Protein AF-A0A2R6NIK9-F1 (afdb_monomer_lite)

Structure (mmCIF, N/CA/C/O backbone):
data_AF-A0A2R6NIK9-F1
#
_entry.id   AF-A0A2R6NIK9-F1
#
loop_
_atom_site.group_PDB
_atom_site.id
_atom_site.type_symbol
_atom_site.label_atom_id
_atom_site.label_alt_id
_atom_site.label_comp_id
_atom_site.label_asym_id
_atom_site.label_entity_id
_atom_site.label_seq_id
_atom_site.pdbx_PDB_ins_code
_atom_site.Cartn_x
_atom_site.Cartn_y
_atom_site.Cartn_z
_atom_site.occupancy
_atom_site.B_iso_or_equiv
_atom_site.auth_seq_id
_atom_site.auth_comp_id
_atom_site.auth_asym_id
_atom_site.auth_atom_id
_atom_site.pdbx_PDB_model_num
ATOM 1 N N . MET A 1 1 ? -60.457 47.805 6.385 1.00 43.44 1 MET A N 1
ATOM 2 C CA . MET A 1 1 ? -59.269 48.037 5.539 1.00 43.44 1 MET A CA 1
ATOM 3 C C . MET A 1 1 ? -58.104 47.327 6.209 1.00 43.44 1 MET A C 1
ATOM 5 O O . MET A 1 1 ? -57.490 47.864 7.120 1.00 43.44 1 MET A O 1
ATOM 9 N N . HIS A 1 2 ? -57.939 46.057 5.862 1.00 42.34 2 HIS A N 1
ATOM 10 C CA . HIS A 1 2 ? -56.870 45.143 6.256 1.00 42.34 2 HIS A CA 1
ATOM 11 C C . HIS A 1 2 ? -56.567 44.358 4.983 1.00 42.34 2 HIS A C 1
ATOM 13 O O . HIS A 1 2 ? -57.523 43.857 4.405 1.00 42.34 2 HIS A O 1
ATOM 19 N N . GLU A 1 3 ? -55.302 44.347 4.566 1.00 44.44 3 GLU A N 1
ATOM 20 C CA . GLU A 1 3 ? -54.612 43.379 3.690 1.00 44.44 3 GLU A CA 1
ATOM 21 C C . GLU A 1 3 ? -53.611 44.107 2.801 1.00 44.44 3 GLU A C 1
ATOM 23 O O . GLU A 1 3 ? -53.977 44.613 1.745 1.00 44.44 3 GLU A O 1
ATOM 28 N N . SER A 1 4 ? -52.347 44.146 3.234 1.00 50.31 4 SER A N 1
ATOM 29 C CA . SER A 1 4 ? -51.197 44.251 2.327 1.00 50.31 4 SER A CA 1
ATOM 30 C C . SER A 1 4 ? -49.856 44.125 3.066 1.00 50.31 4 SER A C 1
ATOM 32 O O . SER A 1 4 ? -49.034 45.015 2.914 1.00 50.31 4 SER A O 1
ATOM 34 N N . ASP A 1 5 ? -49.610 43.079 3.868 1.00 48.81 5 ASP A N 1
ATOM 35 C CA . ASP A 1 5 ? -48.275 42.888 4.489 1.00 48.81 5 ASP A CA 1
ATOM 36 C C . ASP A 1 5 ? -47.910 41.410 4.768 1.00 48.81 5 ASP A C 1
ATOM 38 O O . ASP A 1 5 ? -47.297 41.093 5.781 1.00 48.81 5 ASP A O 1
ATOM 42 N N . ALA A 1 6 ? -48.274 40.469 3.884 1.00 49.41 6 ALA A N 1
ATOM 43 C CA . ALA A 1 6 ? -48.004 39.038 4.124 1.00 49.41 6 ALA A CA 1
ATOM 44 C C . ALA A 1 6 ? -47.300 38.259 2.991 1.00 49.41 6 ALA A C 1
ATOM 46 O O . ALA A 1 6 ? -47.124 37.054 3.126 1.00 49.41 6 ALA A O 1
ATOM 47 N N . GLU A 1 7 ? -46.851 38.882 1.894 1.00 49.91 7 GLU A N 1
ATOM 48 C CA . GLU A 1 7 ? -46.407 38.113 0.705 1.00 49.91 7 GLU A CA 1
ATOM 49 C C . GLU A 1 7 ? -44.992 38.400 0.172 1.00 49.91 7 GLU A C 1
ATOM 51 O O . GLU A 1 7 ? -44.681 38.054 -0.966 1.00 49.91 7 GLU A O 1
ATOM 56 N N . LYS A 1 8 ? -44.080 38.982 0.963 1.00 50.66 8 LYS A N 1
ATOM 57 C CA . LYS A 1 8 ? -42.707 39.265 0.479 1.00 50.66 8 LYS A CA 1
ATOM 58 C C . LYS A 1 8 ? -41.552 38.523 1.148 1.00 50.66 8 LYS A C 1
ATOM 60 O O . LYS A 1 8 ? -40.408 38.781 0.788 1.00 50.66 8 LYS A O 1
ATOM 65 N N . GLU A 1 9 ? -41.814 37.546 2.008 1.00 49.12 9 GLU A N 1
ATOM 66 C CA . GLU A 1 9 ? -40.760 36.865 2.775 1.00 49.12 9 GLU A CA 1
ATOM 67 C C . GLU A 1 9 ? -40.712 35.349 2.525 1.00 49.12 9 GLU A C 1
ATOM 69 O O . GLU A 1 9 ? -40.757 34.559 3.459 1.00 49.12 9 GLU A O 1
ATOM 74 N N . ASN A 1 10 ? -40.674 34.897 1.261 1.00 45.81 10 ASN A N 1
ATOM 75 C CA . ASN A 1 10 ? -40.432 33.464 1.009 1.00 45.81 10 ASN A CA 1
ATOM 76 C C . ASN A 1 10 ? -39.819 33.096 -0.358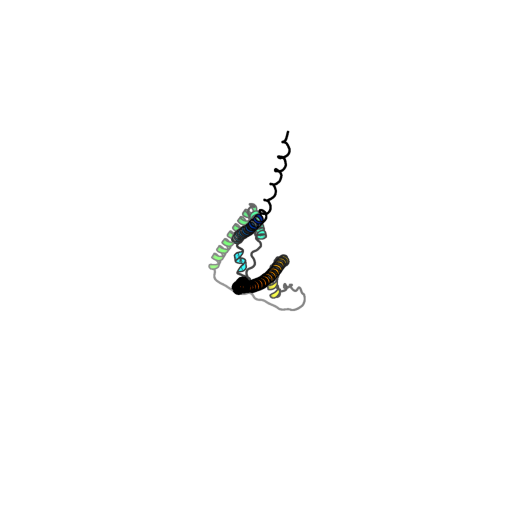 1.00 45.81 10 ASN A C 1
ATOM 78 O O . ASN A 1 10 ? -40.180 32.088 -0.966 1.00 45.81 10 ASN A O 1
ATOM 82 N N . ARG A 1 11 ? -38.907 33.913 -0.902 1.00 46.41 11 ARG A N 1
ATOM 83 C CA . ARG A 1 11 ? -38.267 33.610 -2.199 1.00 46.41 11 ARG A CA 1
ATOM 84 C C . ARG A 1 11 ? -36.787 33.990 -2.248 1.00 46.41 11 ARG A C 1
ATOM 86 O O . ARG A 1 11 ? -36.384 34.734 -3.137 1.00 46.41 11 ARG A O 1
ATOM 93 N N . ALA A 1 12 ? -35.994 33.501 -1.295 1.00 48.28 12 ALA A N 1
ATOM 94 C CA . ALA A 1 12 ? -34.545 33.732 -1.297 1.00 48.28 12 ALA A CA 1
ATOM 95 C C . ALA A 1 12 ? -33.683 32.596 -0.705 1.00 48.28 12 ALA A C 1
ATOM 97 O O . ALA A 1 12 ? -32.524 32.836 -0.403 1.00 48.28 12 ALA A O 1
ATOM 98 N N . GLU A 1 13 ? -34.187 31.365 -0.571 1.00 49.66 13 GLU A N 1
ATOM 99 C CA . GLU A 1 13 ? -33.380 30.248 -0.045 1.00 49.66 13 GLU A CA 1
ATOM 100 C C . GLU A 1 13 ? -33.573 28.986 -0.892 1.00 49.66 13 GLU A C 1
ATOM 102 O O . GLU A 1 13 ? -34.369 28.111 -0.549 1.00 49.66 13 GLU A O 1
ATOM 107 N N . LYS A 1 14 ? -32.904 28.911 -2.054 1.00 49.94 14 LYS A N 1
ATOM 108 C CA . LYS A 1 14 ? -32.708 27.637 -2.773 1.00 49.94 14 LYS A CA 1
ATOM 109 C C . LYS A 1 14 ? -31.652 27.679 -3.886 1.00 49.94 14 LYS A C 1
ATOM 111 O O . LYS A 1 14 ? -31.887 27.161 -4.968 1.00 49.94 14 LYS A O 1
ATOM 116 N N . GLU A 1 15 ? -30.487 28.256 -3.629 1.00 49.34 15 GLU A N 1
ATOM 117 C CA . GLU A 1 15 ? -29.296 28.065 -4.469 1.00 49.34 15 GLU A CA 1
ATOM 118 C C . GLU A 1 15 ? -28.088 28.045 -3.532 1.00 49.34 15 GLU A C 1
ATOM 120 O O . GLU A 1 15 ? -27.741 29.098 -3.024 1.00 49.34 15 GLU A O 1
ATOM 125 N N . ASP A 1 16 ? -27.574 26.852 -3.199 1.00 47.88 16 ASP A N 1
ATOM 126 C CA . ASP A 1 16 ? -26.165 26.578 -2.821 1.00 47.88 16 ASP A CA 1
ATOM 127 C C . ASP A 1 16 ? -26.031 25.236 -2.082 1.00 47.88 16 ASP A C 1
ATOM 129 O O . ASP A 1 16 ? -25.609 25.182 -0.932 1.00 47.88 16 ASP A O 1
ATOM 133 N N . ASP A 1 17 ? -26.394 24.116 -2.720 1.00 47.56 17 ASP A N 1
ATOM 134 C CA . ASP A 1 17 ? -26.099 22.809 -2.108 1.00 47.56 17 ASP A CA 1
ATOM 135 C C . ASP A 1 17 ? -25.891 21.683 -3.132 1.00 47.56 17 ASP A C 1
ATOM 137 O O . ASP A 1 17 ? -26.533 20.633 -3.080 1.00 47.56 17 ASP A O 1
ATOM 141 N N . ASN A 1 18 ? -25.034 21.905 -4.141 1.00 49.22 18 ASN A N 1
ATOM 142 C CA . ASN A 1 18 ? -24.704 20.827 -5.084 1.00 49.22 18 ASN A CA 1
ATOM 143 C C . ASN A 1 18 ? -23.294 20.847 -5.707 1.00 49.22 18 ASN A C 1
ATOM 145 O O . ASN A 1 18 ? -23.118 20.283 -6.785 1.00 49.22 18 ASN A O 1
ATOM 149 N N . ASP A 1 19 ? -22.288 21.453 -5.064 1.00 46.19 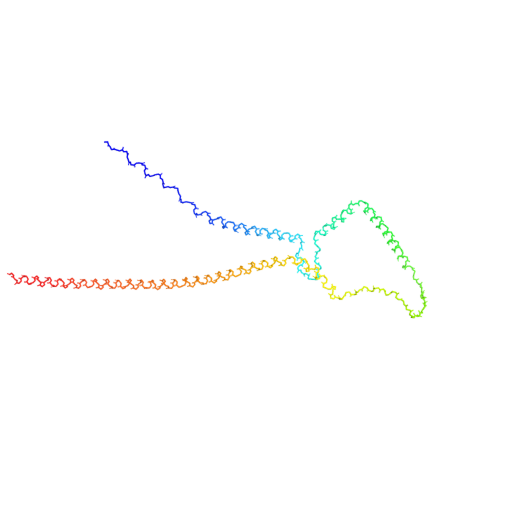19 ASP A N 1
ATOM 150 C CA . ASP A 1 19 ? -20.931 21.539 -5.652 1.00 46.19 19 ASP A CA 1
ATOM 151 C C . ASP A 1 19 ? -19.852 20.692 -4.944 1.00 46.19 19 ASP A C 1
ATOM 153 O O . ASP A 1 19 ? -18.749 20.524 -5.449 1.00 46.19 19 ASP A O 1
ATOM 157 N N . ALA A 1 20 ? -20.156 20.049 -3.811 1.00 47.81 20 ALA A N 1
ATOM 158 C CA . ALA A 1 20 ? -19.135 19.338 -3.025 1.00 47.81 20 ALA A CA 1
ATOM 159 C C . ALA A 1 20 ? -18.876 17.869 -3.440 1.00 47.81 20 ALA A C 1
ATOM 161 O O . ALA A 1 20 ? -18.007 17.214 -2.871 1.00 47.81 20 ALA A O 1
ATOM 162 N N . SER A 1 21 ? -19.618 17.313 -4.408 1.00 48.16 21 SER A N 1
ATOM 163 C CA . SER A 1 21 ? -19.564 15.868 -4.736 1.00 48.16 21 SER A CA 1
ATOM 164 C C . SER A 1 21 ? -18.848 15.519 -6.051 1.00 48.16 21 SER A C 1
ATOM 166 O O . SER A 1 21 ? -18.742 14.340 -6.398 1.00 48.16 21 SER A O 1
ATOM 168 N N . THR A 1 22 ? -18.351 16.508 -6.801 1.00 49.25 22 THR A N 1
ATOM 169 C CA . THR A 1 22 ? -17.837 16.295 -8.171 1.00 49.25 22 THR A CA 1
ATOM 170 C C . THR A 1 22 ? -16.306 16.159 -8.232 1.00 49.25 22 THR A C 1
ATOM 172 O O . THR A 1 22 ? -15.786 15.553 -9.168 1.00 49.25 22 THR A O 1
ATOM 175 N N . GLU A 1 23 ? -15.567 16.624 -7.220 1.00 49.53 23 GLU A N 1
ATOM 176 C CA . GLU A 1 23 ? -14.092 16.653 -7.258 1.00 49.53 23 GLU A CA 1
ATOM 177 C C . GLU A 1 23 ? -13.429 15.276 -7.056 1.00 49.53 23 GLU A C 1
ATOM 179 O O . GLU A 1 23 ? -12.376 15.000 -7.629 1.00 49.53 23 GLU A O 1
ATOM 184 N N . GLY A 1 24 ? -14.066 14.349 -6.330 1.00 46.19 24 GLY A N 1
ATOM 185 C CA . GLY A 1 24 ? -13.494 13.015 -6.074 1.00 46.19 24 GLY A CA 1
ATOM 186 C C . GLY A 1 24 ? -13.506 12.068 -7.284 1.00 46.19 24 GLY A C 1
ATOM 187 O O . GLY A 1 24 ? -12.725 11.122 -7.348 1.00 46.19 24 GLY A O 1
ATOM 188 N N . ARG A 1 25 ? -14.374 12.316 -8.274 1.00 49.28 25 ARG A N 1
ATOM 189 C CA . ARG A 1 25 ? -14.565 11.422 -9.431 1.00 49.28 25 ARG A CA 1
ATOM 190 C C . ARG A 1 25 ? -13.614 11.728 -10.592 1.00 49.28 25 ARG A C 1
ATOM 192 O O . ARG A 1 25 ? -13.410 10.870 -11.449 1.00 49.28 25 ARG A O 1
ATOM 199 N N . SER A 1 26 ? -13.019 12.920 -10.629 1.00 52.19 26 SER A N 1
ATOM 200 C CA . SER A 1 26 ? -12.036 13.307 -11.649 1.00 52.19 26 SER A CA 1
ATOM 201 C C . SER A 1 26 ? -10.669 12.652 -11.446 1.00 52.19 26 SER A C 1
ATOM 203 O O . SER A 1 26 ? -10.059 12.231 -12.430 1.00 52.19 26 SER A O 1
ATOM 205 N N . ASP A 1 27 ? -10.205 12.501 -10.203 1.00 54.00 27 ASP A N 1
ATOM 206 C CA . ASP A 1 27 ? -8.862 11.973 -9.918 1.00 54.00 27 ASP A CA 1
ATOM 207 C C . ASP A 1 27 ? -8.758 10.454 -10.115 1.00 54.00 27 ASP A C 1
ATOM 209 O O . ASP A 1 27 ? -7.768 9.959 -10.660 1.00 54.00 27 ASP A O 1
ATOM 213 N N . GLU A 1 28 ? -9.813 9.704 -9.785 1.00 53.84 28 GLU A N 1
ATOM 214 C CA . GLU A 1 28 ? -9.854 8.248 -9.984 1.00 53.84 28 GLU A CA 1
ATOM 215 C C . GLU A 1 28 ? -9.900 7.867 -11.480 1.00 53.84 28 GLU A C 1
ATOM 217 O O . GLU A 1 28 ? -9.310 6.871 -11.912 1.00 53.84 28 GLU A O 1
ATOM 222 N N . VAL A 1 29 ? -10.538 8.701 -12.312 1.00 56.62 29 VAL A N 1
ATOM 223 C CA . VAL A 1 29 ? -10.557 8.543 -13.777 1.00 56.62 29 VAL A CA 1
ATOM 224 C C . VAL A 1 29 ? -9.202 8.910 -14.391 1.00 56.62 29 VAL A C 1
ATOM 226 O O . VAL A 1 29 ? -8.767 8.255 -15.341 1.00 56.62 29 VAL A O 1
ATOM 229 N N . LYS A 1 30 ? -8.501 9.900 -13.824 1.00 58.72 30 LYS A N 1
ATOM 230 C CA . LYS A 1 30 ? -7.188 10.357 -14.298 1.00 58.72 30 LYS A CA 1
ATOM 231 C C . LYS A 1 30 ? -6.084 9.334 -14.020 1.00 58.72 30 LYS A C 1
ATOM 233 O O . LYS A 1 30 ? -5.357 8.976 -14.940 1.00 58.72 30 LYS A O 1
ATOM 238 N N . GLY A 1 31 ? -6.043 8.756 -12.815 1.00 58.00 31 GLY A N 1
ATOM 239 C CA . GLY A 1 31 ? -5.083 7.695 -12.476 1.00 58.00 31 GLY A CA 1
ATOM 240 C C . GLY A 1 31 ? -5.272 6.414 -13.300 1.00 58.00 31 GLY A C 1
ATOM 241 O O . GLY A 1 31 ? -4.307 5.739 -13.657 1.00 58.00 31 GLY A O 1
ATOM 242 N N . ARG A 1 32 ? -6.516 6.093 -13.680 1.00 59.19 32 ARG A N 1
ATOM 243 C CA . ARG A 1 32 ? -6.812 4.957 -14.568 1.00 59.19 32 ARG A CA 1
ATOM 244 C C . ARG A 1 32 ? -6.439 5.238 -16.030 1.00 59.19 32 ARG A C 1
ATOM 246 O O . ARG A 1 32 ? -6.103 4.296 -16.749 1.00 59.19 32 ARG A O 1
ATOM 253 N N . GLY A 1 33 ? -6.485 6.506 -16.445 1.00 66.12 33 GLY A N 1
ATOM 254 C CA . GLY A 1 33 ? -5.928 6.992 -17.709 1.00 66.12 33 GLY A CA 1
ATOM 255 C C . GLY A 1 33 ? -4.413 6.814 -17.754 1.00 66.12 33 GLY A C 1
ATOM 256 O O . GLY A 1 33 ? -3.926 6.097 -18.620 1.00 66.12 33 GLY A O 1
ATOM 257 N N . ASP A 1 34 ? -3.698 7.311 -16.740 1.00 72.44 34 ASP A N 1
ATOM 258 C CA . ASP A 1 34 ? -2.232 7.222 -16.665 1.00 72.44 34 ASP A CA 1
ATOM 259 C C . ASP A 1 34 ? -1.729 5.768 -16.690 1.00 72.44 34 ASP A C 1
ATOM 261 O O . ASP A 1 34 ? -0.783 5.443 -17.404 1.00 72.44 34 ASP A O 1
ATOM 265 N N . VAL A 1 35 ? -2.380 4.846 -15.968 1.00 73.31 35 VAL A N 1
ATOM 266 C CA . VAL A 1 35 ? -2.002 3.417 -15.984 1.00 73.31 35 VAL A CA 1
ATOM 267 C C . VAL A 1 35 ? -2.248 2.776 -17.354 1.00 73.31 35 VAL A C 1
ATOM 269 O O . VAL A 1 35 ? -1.461 1.938 -17.798 1.00 73.31 35 VAL A O 1
ATOM 272 N N . ARG A 1 36 ? -3.323 3.166 -18.048 1.00 77.12 36 ARG A N 1
ATOM 273 C CA . ARG A 1 36 ? -3.616 2.687 -19.404 1.00 77.12 36 ARG A CA 1
ATOM 274 C C . ARG A 1 36 ? -2.624 3.250 -20.421 1.00 77.12 36 ARG A C 1
ATOM 276 O O . ARG A 1 36 ? -2.183 2.504 -21.293 1.00 77.12 36 ARG A O 1
ATOM 283 N N . ASP A 1 37 ? -2.238 4.508 -20.268 1.00 86.69 37 ASP A N 1
ATOM 284 C CA . ASP A 1 37 ? -1.254 5.176 -21.116 1.00 86.69 37 ASP A CA 1
ATOM 285 C C . ASP A 1 37 ? 0.142 4.569 -20.910 1.00 86.69 37 ASP A C 1
ATOM 287 O O . ASP A 1 37 ? 0.860 4.319 -21.878 1.00 86.69 37 ASP A O 1
ATOM 291 N N . ILE A 1 38 ? 0.505 4.224 -19.668 1.00 85.81 38 ILE A N 1
ATOM 292 C CA . ILE A 1 38 ? 1.738 3.488 -19.350 1.00 85.81 38 ILE A CA 1
ATOM 293 C C . ILE A 1 38 ? 1.726 2.095 -19.987 1.00 85.81 38 ILE A C 1
ATOM 295 O O . ILE A 1 38 ? 2.715 1.702 -20.604 1.00 85.81 38 ILE A O 1
ATOM 299 N N . ALA A 1 39 ? 0.613 1.363 -19.896 1.00 85.62 39 ALA A N 1
ATOM 300 C CA . ALA A 1 39 ? 0.485 0.046 -20.518 1.00 85.62 39 ALA A CA 1
ATOM 301 C C . ALA A 1 39 ? 0.541 0.110 -22.057 1.00 85.62 39 ALA A C 1
ATOM 303 O O . ALA A 1 39 ? 1.089 -0.783 -22.706 1.00 85.62 39 ALA A O 1
ATOM 304 N N . GLU A 1 40 ? 0.002 1.170 -22.665 1.00 90.88 40 GLU A N 1
ATOM 305 C CA . GLU A 1 40 ? 0.108 1.394 -24.106 1.00 90.88 40 GLU A CA 1
ATOM 306 C C . GLU A 1 40 ? 1.536 1.768 -24.528 1.00 90.88 40 GLU A C 1
ATOM 308 O O . GLU A 1 40 ? 2.030 1.260 -25.538 1.00 90.88 40 GLU A O 1
ATOM 313 N N . MET A 1 41 ? 2.219 2.616 -23.755 1.00 85.44 41 MET A N 1
ATOM 314 C CA . MET A 1 41 ? 3.627 2.944 -23.981 1.00 85.44 41 MET A CA 1
ATOM 315 C C . MET A 1 41 ? 4.511 1.701 -23.881 1.00 85.44 41 MET A C 1
ATOM 317 O O . MET A 1 41 ? 5.333 1.493 -24.767 1.00 85.44 41 MET A O 1
ATOM 321 N N . ASP A 1 42 ? 4.302 0.844 -22.882 1.00 86.69 42 ASP A N 1
ATOM 322 C CA . ASP A 1 42 ? 5.037 -0.417 -22.721 1.00 86.69 42 ASP A CA 1
ATOM 323 C C . ASP A 1 42 ? 4.823 -1.357 -23.916 1.00 86.69 42 ASP A C 1
ATOM 325 O O . ASP A 1 42 ? 5.776 -1.874 -24.498 1.00 86.69 42 ASP A O 1
ATOM 329 N N . LYS A 1 43 ? 3.577 -1.474 -24.395 1.00 89.31 43 LYS A N 1
ATOM 330 C CA . LYS A 1 43 ? 3.268 -2.238 -25.610 1.00 89.31 43 LYS A CA 1
ATOM 331 C C . LYS A 1 43 ? 3.996 -1.685 -26.841 1.00 89.31 43 LYS A C 1
ATOM 333 O O . LYS A 1 43 ? 4.586 -2.455 -27.599 1.00 89.31 43 LYS A O 1
ATOM 338 N N . ARG A 1 44 ? 3.970 -0.364 -27.051 1.00 88.88 44 ARG A N 1
ATOM 339 C CA . ARG A 1 44 ? 4.669 0.291 -28.174 1.00 88.88 44 ARG A CA 1
ATOM 340 C C . ARG A 1 44 ? 6.188 0.128 -28.057 1.00 88.88 44 ARG A C 1
ATOM 342 O O . ARG A 1 44 ? 6.847 -0.089 -29.069 1.00 88.88 44 ARG A O 1
ATOM 349 N N . VAL A 1 45 ? 6.742 0.189 -26.846 1.00 86.50 45 VAL A N 1
ATOM 350 C CA . VAL A 1 45 ? 8.165 -0.074 -26.579 1.00 86.50 45 VAL A CA 1
ATOM 351 C C . VAL A 1 45 ? 8.511 -1.526 -26.903 1.00 86.50 45 VAL A C 1
ATOM 353 O O . VAL A 1 45 ? 9.473 -1.748 -27.628 1.00 86.50 45 VAL A O 1
ATOM 356 N N . GLY A 1 46 ? 7.692 -2.501 -26.503 1.00 84.81 46 GLY A N 1
ATOM 357 C CA . GLY A 1 46 ? 7.894 -3.910 -26.857 1.00 84.81 46 GLY A CA 1
ATOM 358 C C . GLY A 1 46 ? 7.826 -4.181 -28.368 1.00 84.81 46 GLY A C 1
ATOM 359 O O . GLY A 1 46 ? 8.592 -4.985 -28.903 1.00 84.81 46 GLY A O 1
ATOM 360 N N . GLU A 1 47 ? 6.956 -3.477 -29.100 1.00 88.25 47 GLU A N 1
ATOM 361 C CA . GLU A 1 47 ? 6.932 -3.522 -30.569 1.00 88.25 47 GLU A CA 1
ATOM 362 C C . GLU A 1 47 ? 8.215 -2.928 -31.180 1.00 88.25 47 GLU A C 1
ATOM 364 O O . GLU A 1 47 ? 8.781 -3.511 -32.109 1.00 88.25 47 GLU A O 1
ATOM 369 N N . LEU A 1 48 ? 8.721 -1.818 -30.632 1.00 82.69 48 LEU A N 1
ATOM 370 C CA . LEU A 1 48 ? 9.991 -1.217 -31.048 1.00 82.69 48 LEU A CA 1
ATOM 371 C C . LEU A 1 48 ? 11.189 -2.119 -30.726 1.00 82.69 48 LEU A C 1
ATOM 373 O O . LEU A 1 48 ? 12.070 -2.275 -31.567 1.00 82.69 48 LEU A O 1
ATOM 377 N N . GLU A 1 49 ? 11.210 -2.770 -29.566 1.00 80.06 49 GLU A N 1
ATOM 378 C CA . GLU A 1 49 ? 12.240 -3.741 -29.181 1.00 80.06 49 GLU A CA 1
ATOM 379 C C . GLU A 1 49 ? 12.263 -4.943 -30.125 1.00 80.06 49 GLU A C 1
ATOM 381 O O . GLU A 1 49 ? 13.331 -5.372 -30.567 1.00 80.06 49 GLU A O 1
ATOM 386 N N . LYS A 1 50 ? 11.083 -5.439 -30.513 1.00 83.44 50 LYS A N 1
ATOM 387 C CA . LYS A 1 50 ? 10.950 -6.516 -31.497 1.00 83.44 50 LYS A CA 1
ATOM 388 C C . LYS A 1 50 ? 11.499 -6.120 -32.870 1.00 83.44 50 LYS A C 1
ATOM 390 O O . LYS A 1 50 ? 12.119 -6.949 -33.531 1.00 83.44 50 LYS A O 1
ATOM 395 N N . ILE A 1 51 ? 11.277 -4.876 -33.304 1.00 80.44 51 ILE A N 1
ATOM 396 C CA . ILE A 1 51 ? 11.794 -4.352 -34.581 1.00 80.44 51 ILE A CA 1
ATOM 397 C C . ILE A 1 51 ? 13.310 -4.125 -34.513 1.00 80.44 51 ILE A C 1
ATOM 399 O O . ILE A 1 51 ? 14.022 -4.387 -35.480 1.00 80.44 51 ILE A O 1
ATOM 403 N N . ILE A 1 52 ? 13.810 -3.645 -33.375 1.00 75.38 52 ILE A N 1
ATOM 404 C CA . ILE A 1 52 ? 15.226 -3.329 -33.161 1.00 75.38 52 ILE A CA 1
ATOM 405 C C . ILE A 1 52 ? 16.055 -4.600 -32.901 1.00 75.38 52 ILE A C 1
ATOM 407 O O . ILE A 1 52 ? 17.261 -4.606 -33.143 1.00 75.38 52 ILE A O 1
ATOM 411 N N . GLY A 1 53 ? 15.428 -5.696 -32.462 1.00 67.38 53 GLY A N 1
ATOM 412 C CA . GLY A 1 53 ? 16.083 -6.993 -32.278 1.00 67.38 53 GLY A CA 1
ATOM 413 C C . GLY A 1 53 ? 17.089 -7.021 -31.122 1.00 67.38 53 GLY A C 1
ATOM 414 O O . GLY A 1 53 ? 17.959 -7.892 -31.077 1.00 67.38 53 GLY A O 1
ATOM 415 N N . SER A 1 54 ? 16.986 -6.083 -30.174 1.00 62.16 54 SER A N 1
ATOM 416 C CA . SER A 1 54 ? 17.902 -5.955 -29.032 1.00 62.16 54 SER A CA 1
ATOM 417 C C . SER A 1 54 ? 17.812 -7.116 -28.035 1.00 62.16 54 SER A C 1
ATOM 419 O O . SER A 1 54 ? 18.718 -7.288 -27.226 1.00 62.16 54 SER A O 1
ATOM 421 N N . SER A 1 55 ? 16.794 -7.978 -28.112 1.00 55.09 55 SER A N 1
ATOM 422 C CA . SER A 1 55 ? 16.673 -9.143 -27.222 1.00 55.09 55 SER A CA 1
ATOM 423 C C . SER A 1 55 ? 17.833 -10.144 -27.345 1.00 55.09 55 SER A C 1
ATOM 425 O O . SER A 1 55 ? 18.043 -10.937 -26.433 1.00 55.09 55 SER A O 1
ATOM 427 N N . ASN A 1 56 ? 18.625 -10.098 -28.424 1.00 53.94 56 ASN A N 1
ATOM 428 C CA . ASN A 1 56 ? 19.788 -10.975 -28.592 1.00 53.94 56 ASN A CA 1
ATOM 429 C C . ASN A 1 56 ? 21.088 -10.414 -27.973 1.00 53.94 56 ASN A C 1
ATOM 431 O O . ASN A 1 56 ? 22.087 -11.124 -27.924 1.00 53.94 56 ASN A O 1
ATOM 435 N N . THR A 1 57 ? 21.109 -9.164 -27.485 1.00 53.28 57 THR A N 1
ATOM 436 C CA . THR A 1 57 ? 22.307 -8.570 -26.848 1.00 53.28 57 THR A CA 1
ATOM 437 C C . THR A 1 57 ? 22.481 -8.977 -25.387 1.00 53.28 57 THR A C 1
ATOM 439 O O . THR A 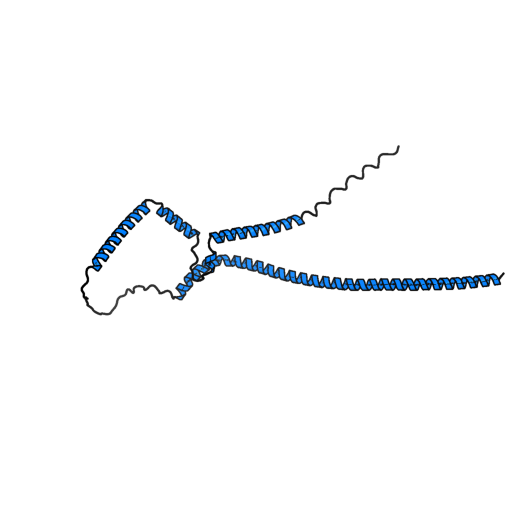1 57 ? 23.509 -8.673 -24.789 1.00 53.28 57 THR A O 1
ATOM 442 N N . ALA A 1 58 ? 21.469 -9.615 -24.794 1.00 52.09 58 ALA A N 1
ATOM 443 C CA . ALA A 1 58 ? 21.482 -10.043 -23.398 1.00 52.09 58 ALA A CA 1
ATOM 444 C C . ALA A 1 58 ? 22.033 -11.466 -23.197 1.00 52.09 58 ALA A C 1
ATOM 446 O O . ALA A 1 58 ? 22.235 -11.869 -22.056 1.00 52.09 58 ALA A O 1
ATOM 447 N N . LEU A 1 59 ? 22.253 -12.233 -24.273 1.00 53.50 59 LEU A N 1
ATOM 448 C CA . LEU A 1 59 ? 22.562 -13.665 -24.174 1.00 53.50 59 LEU A CA 1
ATOM 449 C C . LEU A 1 59 ? 24.047 -14.019 -24.321 1.00 53.50 59 LEU A C 1
ATOM 451 O O . LEU A 1 59 ? 24.403 -15.158 -24.038 1.00 53.50 59 LEU A O 1
ATOM 455 N N . ASP A 1 60 ? 24.916 -13.086 -24.721 1.00 50.25 60 ASP A N 1
ATOM 456 C CA . ASP A 1 60 ? 26.339 -13.387 -24.901 1.00 50.25 60 ASP A CA 1
ATOM 457 C C . ASP A 1 60 ? 27.234 -12.224 -24.445 1.00 50.25 60 ASP A C 1
ATOM 459 O O . ASP A 1 60 ? 27.383 -11.216 -25.137 1.00 50.25 60 ASP A O 1
ATOM 463 N N . GLU A 1 61 ? 27.834 -12.357 -23.257 1.00 55.97 61 GLU A N 1
ATOM 464 C CA . GLU A 1 61 ? 28.786 -11.385 -22.696 1.00 55.97 61 GLU A CA 1
ATOM 465 C C . GLU A 1 61 ? 30.114 -11.313 -23.475 1.00 55.97 61 GLU A C 1
ATOM 467 O O . GLU A 1 61 ? 30.898 -10.387 -23.258 1.00 55.97 61 GLU A O 1
ATOM 472 N N . MET A 1 62 ? 30.366 -12.258 -24.391 1.00 52.19 62 MET A N 1
ATOM 473 C CA . MET A 1 62 ? 31.568 -12.305 -25.231 1.00 52.19 62 MET A CA 1
ATOM 474 C C . MET A 1 62 ? 31.338 -11.774 -26.653 1.00 52.19 62 MET A C 1
ATOM 476 O O . MET A 1 62 ? 32.310 -11.534 -27.374 1.00 52.19 62 MET A O 1
ATOM 480 N N . SER A 1 63 ? 30.087 -11.542 -27.061 1.00 51.38 63 SER A N 1
ATOM 481 C CA . SER A 1 63 ? 29.795 -10.963 -28.371 1.00 51.38 63 SER A CA 1
ATOM 482 C C . SER A 1 63 ? 29.925 -9.437 -28.314 1.00 51.38 63 SER A C 1
ATOM 484 O O . SER A 1 63 ? 29.294 -8.795 -27.469 1.00 51.38 63 SER A O 1
ATOM 486 N N . PRO A 1 64 ? 30.700 -8.805 -29.217 1.00 55.06 64 PRO A N 1
ATOM 487 C CA . PRO A 1 64 ? 30.759 -7.352 -29.293 1.00 55.06 64 PRO A CA 1
ATOM 488 C C . PRO A 1 64 ? 29.347 -6.800 -29.514 1.00 55.06 64 PRO A C 1
ATOM 490 O O . PRO A 1 64 ? 28.611 -7.283 -30.380 1.00 55.06 64 PRO A O 1
ATOM 493 N N . LEU A 1 65 ? 28.968 -5.804 -28.705 1.00 55.88 65 LEU A N 1
ATOM 494 C CA . LEU A 1 65 ? 27.680 -5.120 -28.820 1.00 55.88 65 LEU A CA 1
ATOM 495 C C . LEU A 1 65 ? 27.464 -4.693 -30.280 1.00 55.88 65 LEU A C 1
ATOM 497 O O . LEU A 1 65 ? 28.399 -4.162 -30.895 1.00 55.88 65 LEU A O 1
ATOM 501 N N . PRO A 1 66 ? 26.263 -4.905 -30.848 1.00 60.81 66 PRO A N 1
ATOM 502 C CA . PRO A 1 66 ? 25.990 -4.481 -32.208 1.00 60.81 66 PRO A CA 1
ATOM 503 C C . PRO A 1 66 ? 26.250 -2.971 -32.319 1.00 60.81 66 PRO A C 1
ATOM 505 O O . PRO A 1 66 ? 25.868 -2.212 -31.421 1.00 60.81 66 PRO A O 1
ATOM 508 N N . PRO A 1 67 ? 26.937 -2.521 -33.384 1.00 62.56 67 PRO A N 1
ATOM 509 C CA . PRO A 1 67 ? 27.269 -1.117 -33.546 1.00 62.56 67 PRO A CA 1
ATOM 510 C C . PRO A 1 67 ? 25.986 -0.277 -33.549 1.00 62.56 67 PRO A C 1
ATOM 512 O O . PRO A 1 67 ? 24.956 -0.732 -34.057 1.00 62.56 67 PRO A O 1
ATOM 515 N N . PRO A 1 68 ? 26.032 0.951 -33.006 1.00 69.88 68 PRO A N 1
ATOM 516 C CA . PRO A 1 68 ? 24.863 1.817 -32.941 1.00 69.88 68 PRO A CA 1
ATOM 517 C C . PRO A 1 68 ? 24.228 1.968 -34.330 1.00 69.88 68 PRO A C 1
ATOM 519 O O . PRO A 1 68 ? 24.918 2.172 -35.337 1.00 69.88 68 PRO A O 1
ATOM 522 N N . LEU A 1 69 ? 22.897 1.861 -34.378 1.00 70.62 69 LEU A N 1
ATOM 523 C CA . LEU A 1 69 ? 22.143 1.808 -35.633 1.00 70.62 69 LEU A CA 1
ATOM 524 C C . LEU A 1 69 ? 22.359 3.056 -36.490 1.00 70.62 69 LEU A C 1
ATOM 526 O O . LEU A 1 69 ? 22.412 2.956 -37.709 1.00 70.62 69 LEU A O 1
ATOM 530 N N . LEU A 1 70 ? 22.545 4.221 -35.868 1.00 78.12 70 LEU A N 1
ATOM 531 C CA . LEU A 1 70 ? 22.709 5.491 -36.575 1.00 78.12 70 LEU A CA 1
ATOM 532 C C . LEU A 1 70 ? 24.045 5.542 -37.359 1.00 78.12 70 LEU A C 1
ATOM 534 O O . LEU A 1 70 ? 24.002 5.786 -38.568 1.00 78.12 70 LEU A O 1
ATOM 538 N N . PRO A 1 71 ? 25.224 5.226 -36.781 1.00 80.06 71 PRO A N 1
ATOM 539 C CA . PRO A 1 71 ? 26.450 5.046 -37.564 1.00 80.06 71 PRO A CA 1
ATOM 540 C C . PRO A 1 71 ? 26.370 3.970 -38.651 1.00 80.06 71 PRO A C 1
ATOM 542 O O . PRO A 1 71 ? 26.930 4.173 -39.728 1.00 80.06 71 PRO A O 1
ATOM 545 N N . LEU A 1 72 ? 25.654 2.861 -38.426 1.00 74.88 72 LEU A N 1
ATOM 546 C CA . LEU A 1 72 ? 25.448 1.837 -39.457 1.00 74.88 72 LEU A CA 1
ATOM 547 C C . LEU A 1 72 ? 24.578 2.359 -40.609 1.00 74.88 72 LEU A C 1
ATOM 549 O O . LEU A 1 72 ? 24.947 2.189 -41.768 1.00 74.88 72 LEU A O 1
ATOM 553 N N . LEU A 1 73 ? 23.474 3.043 -40.306 1.00 77.31 73 LEU A N 1
ATOM 554 C CA . LEU A 1 73 ? 22.592 3.649 -41.302 1.00 77.31 73 LEU A CA 1
ATOM 555 C C . LEU A 1 73 ? 23.323 4.740 -42.089 1.00 77.31 73 LEU A C 1
ATOM 557 O O . LEU A 1 73 ? 23.203 4.811 -43.304 1.00 77.31 73 LEU A O 1
ATOM 561 N N . THR A 1 74 ? 24.138 5.552 -41.413 1.00 85.88 74 THR A N 1
ATOM 562 C CA . THR A 1 74 ? 24.971 6.588 -42.044 1.00 85.88 74 THR A CA 1
ATOM 563 C C . THR A 1 74 ? 26.026 5.962 -42.952 1.00 85.88 74 THR A C 1
ATOM 565 O O . THR A 1 74 ? 26.237 6.415 -44.077 1.00 85.88 74 THR A O 1
ATOM 568 N N . ARG A 1 75 ? 26.667 4.874 -42.511 1.00 82.62 75 ARG A N 1
ATOM 569 C CA . ARG A 1 75 ? 27.622 4.117 -43.327 1.00 82.62 75 ARG A CA 1
ATOM 570 C C . ARG A 1 75 ? 26.949 3.443 -44.525 1.00 82.62 75 ARG A C 1
ATOM 572 O O . ARG A 1 75 ? 27.484 3.506 -45.624 1.00 82.62 75 ARG A O 1
ATOM 579 N N . LEU A 1 76 ? 25.779 2.836 -44.349 1.00 80.00 76 LEU A N 1
ATOM 580 C CA . LEU A 1 76 ? 25.022 2.246 -45.452 1.00 80.00 76 LEU A CA 1
ATOM 581 C C . LEU A 1 76 ? 24.535 3.319 -46.419 1.00 80.00 76 LEU A C 1
ATOM 583 O O . LEU A 1 76 ? 24.685 3.143 -47.615 1.00 80.00 76 LEU A O 1
ATOM 587 N N . ASN A 1 77 ? 24.040 4.454 -45.931 1.00 83.50 77 ASN A N 1
ATOM 588 C CA . ASN A 1 77 ? 23.606 5.570 -46.766 1.00 83.50 77 ASN A CA 1
ATOM 589 C C . ASN A 1 77 ? 24.769 6.172 -47.567 1.00 83.50 77 ASN A C 1
ATOM 591 O O . ASN A 1 77 ? 24.629 6.451 -48.754 1.00 83.50 77 ASN A O 1
ATOM 595 N N . THR A 1 78 ? 25.947 6.324 -46.956 1.00 86.81 78 THR A N 1
ATOM 596 C CA . THR A 1 78 ? 27.154 6.771 -47.674 1.00 86.81 78 THR A CA 1
ATOM 597 C C . THR A 1 78 ? 27.625 5.735 -48.695 1.00 86.81 78 THR A C 1
ATOM 599 O O . THR A 1 78 ? 27.955 6.106 -49.820 1.00 86.81 78 THR A O 1
ATOM 602 N N . GLN A 1 79 ? 27.584 4.438 -48.371 1.00 82.81 79 GLN A N 1
ATOM 603 C CA . GLN A 1 79 ? 27.858 3.362 -49.330 1.00 82.81 79 GLN A CA 1
ATOM 604 C C . GLN A 1 79 ? 26.834 3.330 -50.469 1.00 82.81 79 GLN A C 1
ATOM 606 O O . GLN A 1 79 ? 27.223 3.173 -51.621 1.00 82.81 79 GLN A O 1
ATOM 611 N N . PHE A 1 80 ? 25.551 3.538 -50.175 1.00 79.38 80 PHE A N 1
ATOM 612 C CA . PHE A 1 80 ? 24.477 3.612 -51.161 1.00 79.38 80 PHE A CA 1
ATOM 613 C C . PHE A 1 80 ? 24.664 4.832 -52.062 1.00 79.38 80 PHE A C 1
ATOM 615 O O . PHE A 1 80 ? 24.592 4.709 -53.276 1.00 79.38 80 PHE A O 1
ATOM 622 N N . THR A 1 81 ? 25.041 5.978 -51.492 1.00 82.38 81 THR A N 1
ATOM 623 C CA . THR A 1 81 ? 25.394 7.192 -52.242 1.00 82.38 81 THR A CA 1
ATOM 624 C C . THR A 1 81 ? 26.570 6.932 -53.189 1.00 82.38 81 THR A C 1
ATOM 626 O O . THR A 1 81 ? 26.501 7.288 -54.361 1.00 82.38 81 THR A O 1
ATOM 629 N N . LEU A 1 82 ? 27.618 6.238 -52.732 1.00 76.62 82 LEU A N 1
ATOM 630 C CA . LEU A 1 82 ? 28.757 5.853 -53.575 1.00 76.62 82 LEU A CA 1
ATOM 631 C C . LEU A 1 82 ? 28.381 4.827 -54.653 1.00 76.62 82 LEU A C 1
ATOM 633 O O . LEU A 1 82 ? 28.889 4.900 -55.768 1.00 76.62 82 LEU A O 1
ATOM 637 N N . LEU A 1 83 ? 27.483 3.891 -54.349 1.00 68.81 83 LEU A N 1
ATOM 638 C CA . LEU A 1 83 ? 27.029 2.871 -55.295 1.00 68.81 83 LEU A CA 1
ATOM 639 C C . LEU A 1 83 ? 26.031 3.429 -56.323 1.00 68.81 83 LEU A C 1
ATOM 641 O O . LEU A 1 83 ? 25.988 2.965 -57.457 1.00 68.81 83 LEU A O 1
ATOM 645 N N . THR A 1 84 ? 25.272 4.463 -55.958 1.00 75.38 84 THR A N 1
ATOM 646 C CA . THR A 1 84 ? 24.366 5.193 -56.860 1.00 75.38 84 THR A CA 1
ATOM 647 C C . THR A 1 84 ? 25.097 6.153 -57.798 1.00 75.38 84 THR A C 1
ATOM 649 O O . THR A 1 84 ? 24.480 6.703 -58.707 1.00 75.38 84 THR A O 1
ATOM 652 N N . GLN A 1 85 ? 26.412 6.343 -57.631 1.00 78.75 85 GLN A N 1
ATOM 653 C CA . GLN A 1 85 ? 27.230 7.082 -58.588 1.00 78.75 85 GLN A CA 1
ATOM 654 C C . GLN A 1 85 ? 27.640 6.156 -59.752 1.00 78.75 85 GLN A C 1
ATOM 656 O O . GLN A 1 85 ? 28.448 5.245 -59.546 1.00 78.75 85 GLN A O 1
ATOM 661 N N . PRO A 1 86 ? 27.175 6.406 -60.997 1.00 72.88 86 PRO A N 1
ATOM 662 C CA . PRO A 1 86 ? 27.403 5.507 -62.137 1.00 72.88 86 PRO A CA 1
ATOM 663 C C . PRO A 1 86 ? 28.889 5.212 -62.390 1.00 72.88 86 PRO A C 1
ATOM 665 O O . PRO A 1 86 ? 29.283 4.076 -62.639 1.00 72.88 86 PRO A O 1
ATOM 668 N N . ARG A 1 87 ? 29.746 6.223 -62.194 1.00 74.50 87 ARG A N 1
ATOM 669 C CA . ARG A 1 87 ? 31.202 6.109 -62.366 1.00 74.50 87 ARG A CA 1
ATOM 670 C C . ARG A 1 87 ? 31.854 5.075 -61.444 1.00 74.50 87 ARG A C 1
ATOM 672 O O . ARG A 1 87 ? 32.846 4.467 -61.841 1.00 74.50 87 ARG A O 1
ATOM 679 N N . HIS A 1 88 ? 31.342 4.876 -60.229 1.00 72.31 88 HIS A N 1
ATOM 680 C CA . HIS A 1 88 ? 31.910 3.905 -59.293 1.00 72.31 88 HIS A CA 1
ATOM 681 C C . HIS A 1 88 ? 31.501 2.477 -59.648 1.00 72.31 88 HIS A C 1
ATOM 683 O O . HIS A 1 88 ? 32.348 1.589 -59.584 1.00 72.31 88 HIS A O 1
ATOM 689 N N . ILE A 1 89 ? 30.270 2.262 -60.121 1.00 78.62 89 ILE A N 1
ATOM 690 C CA . ILE A 1 89 ? 29.842 0.974 -60.683 1.00 78.62 89 ILE A CA 1
ATOM 691 C C . ILE A 1 89 ? 30.665 0.612 -61.918 1.00 78.62 89 ILE A C 1
ATOM 693 O O . ILE A 1 89 ? 31.130 -0.522 -62.013 1.00 78.62 89 ILE A O 1
ATOM 697 N N . ASP A 1 90 ? 30.927 1.557 -62.821 1.00 78.31 90 ASP A N 1
ATOM 698 C CA . ASP A 1 90 ? 31.738 1.299 -64.017 1.00 78.31 90 ASP A CA 1
ATOM 699 C C . ASP A 1 90 ? 33.192 0.956 -63.666 1.00 78.31 90 ASP A C 1
ATOM 701 O O . ASP A 1 90 ? 33.783 0.031 -64.232 1.00 78.31 90 ASP A O 1
ATOM 705 N N . ASN A 1 91 ? 33.774 1.659 -62.690 1.00 78.56 91 ASN A N 1
ATOM 706 C CA . ASN A 1 91 ? 35.152 1.429 -62.258 1.00 78.56 91 ASN A CA 1
ATOM 707 C C . ASN A 1 91 ? 35.293 0.111 -61.471 1.00 78.56 91 ASN A C 1
ATOM 709 O O . ASN A 1 91 ? 36.227 -0.658 -61.709 1.00 78.56 91 ASN A O 1
ATOM 713 N N . ILE A 1 92 ? 34.328 -0.201 -60.597 1.00 78.06 92 ILE A N 1
ATOM 714 C CA . ILE A 1 92 ? 34.238 -1.497 -59.908 1.00 78.06 92 ILE A CA 1
ATOM 715 C C . ILE A 1 92 ? 34.036 -2.616 -60.929 1.00 78.06 92 ILE A C 1
ATOM 717 O O . ILE A 1 92 ? 34.740 -3.614 -60.858 1.00 78.06 92 ILE A O 1
ATOM 721 N N . SER A 1 93 ? 33.165 -2.440 -61.923 1.00 81.75 93 SER A N 1
ATOM 722 C CA . SER A 1 93 ? 32.928 -3.424 -62.986 1.00 81.75 93 SER A CA 1
ATOM 723 C C . SER A 1 93 ? 34.166 -3.648 -63.850 1.00 81.75 93 SER A C 1
ATOM 725 O O . SER A 1 93 ? 34.464 -4.782 -64.214 1.00 81.75 93 SER A O 1
ATOM 727 N N . ARG A 1 94 ? 34.937 -2.596 -64.154 1.00 82.62 94 ARG A N 1
ATOM 728 C CA . ARG A 1 94 ? 36.218 -2.722 -64.864 1.00 82.62 94 ARG A CA 1
ATOM 729 C C . ARG A 1 94 ? 37.244 -3.481 -64.027 1.00 82.62 94 ARG A C 1
ATOM 731 O O . ARG A 1 94 ? 37.915 -4.360 -64.556 1.00 82.62 94 ARG A O 1
ATOM 738 N N . ARG A 1 95 ? 37.339 -3.188 -62.728 1.00 82.31 95 ARG A N 1
ATOM 739 C CA . ARG A 1 95 ? 38.252 -3.876 -61.806 1.00 82.31 95 ARG A CA 1
ATOM 740 C C . ARG A 1 95 ? 37.831 -5.322 -61.537 1.00 82.31 95 ARG A C 1
ATOM 742 O O . ARG A 1 95 ? 38.700 -6.179 -61.475 1.00 82.31 95 ARG A O 1
ATOM 749 N N . LEU A 1 96 ? 36.531 -5.609 -61.460 1.00 88.38 96 LEU A N 1
ATOM 750 C CA . LEU A 1 96 ? 35.978 -6.965 -61.393 1.00 88.38 96 LEU A CA 1
ATOM 751 C C . LEU A 1 96 ? 36.249 -7.743 -62.677 1.00 88.38 96 LEU A C 1
ATOM 753 O O . LEU A 1 96 ? 36.644 -8.893 -62.592 1.00 88.38 96 LEU A O 1
ATOM 757 N N . LYS A 1 97 ? 36.103 -7.127 -63.858 1.00 90.12 97 LYS A N 1
ATOM 758 C CA . LYS A 1 97 ? 36.472 -7.753 -65.139 1.00 90.12 97 LYS A CA 1
ATOM 759 C C . LYS A 1 97 ? 37.969 -8.045 -65.219 1.00 90.12 97 LYS A C 1
ATOM 761 O O . LYS A 1 97 ? 38.340 -9.117 -65.681 1.00 90.12 97 LYS A O 1
ATOM 766 N N . LEU A 1 98 ? 38.814 -7.128 -64.743 1.00 90.81 98 LEU A N 1
ATOM 767 C CA . LEU A 1 98 ? 40.259 -7.351 -64.658 1.00 90.81 98 LEU A CA 1
ATOM 768 C C . LEU A 1 98 ? 40.598 -8.473 -63.670 1.00 90.81 98 LEU A C 1
ATOM 770 O O . LEU A 1 98 ? 41.324 -9.383 -64.037 1.00 90.81 98 LEU A O 1
ATOM 774 N N . LEU A 1 99 ? 40.005 -8.477 -62.473 1.00 87.69 99 LEU A N 1
ATOM 775 C CA . LEU A 1 99 ? 40.186 -9.547 -61.489 1.00 87.69 99 LEU A CA 1
ATOM 776 C C . LEU A 1 99 ? 39.650 -10.895 -61.977 1.00 87.69 99 LEU A C 1
ATOM 778 O O . LEU A 1 99 ? 40.292 -11.905 -61.738 1.00 87.69 99 LEU A O 1
ATOM 782 N N . LEU A 1 100 ? 38.518 -10.927 -62.682 1.00 88.31 100 LEU A N 1
ATOM 783 C CA . LEU A 1 100 ? 38.012 -12.131 -63.343 1.00 88.31 100 LEU A CA 1
ATOM 784 C C . LEU A 1 100 ? 38.997 -12.610 -64.403 1.00 88.31 100 LEU A C 1
ATOM 786 O O . LEU A 1 100 ? 39.295 -13.792 -64.437 1.00 88.31 100 LEU A O 1
ATOM 790 N N . SER A 1 101 ? 39.553 -11.709 -65.216 1.00 90.31 101 SER A N 1
ATOM 791 C CA . SER A 1 101 ? 40.565 -12.087 -66.204 1.00 90.31 101 SER A CA 1
ATOM 792 C C . SER A 1 101 ? 41.884 -12.532 -65.568 1.00 90.31 101 SER A C 1
ATOM 794 O O . SER A 1 101 ? 42.522 -13.440 -66.087 1.00 90.31 101 SER A O 1
ATOM 796 N N . ASP A 1 102 ? 42.280 -11.949 -64.435 1.00 86.00 102 ASP A N 1
ATOM 797 C CA . ASP A 1 102 ? 43.467 -12.357 -63.683 1.00 86.00 102 ASP A CA 1
ATOM 798 C C . ASP A 1 102 ? 43.242 -13.698 -62.992 1.00 86.00 102 ASP A C 1
ATOM 800 O O . ASP A 1 102 ? 44.133 -14.537 -62.997 1.00 86.00 102 ASP A O 1
ATOM 804 N N . LEU A 1 103 ? 42.047 -13.944 -62.454 1.00 84.56 103 LEU A N 1
ATOM 805 C CA . LEU A 1 103 ? 41.673 -15.214 -61.842 1.00 84.56 103 LEU A CA 1
ATOM 806 C C . LEU A 1 103 ? 41.499 -16.305 -62.897 1.00 84.56 103 LEU A C 1
ATOM 808 O O . LEU A 1 103 ? 41.884 -17.436 -62.647 1.00 84.56 103 LEU A O 1
ATOM 812 N N . ASP A 1 104 ? 41.014 -15.974 -64.091 1.00 83.06 104 ASP A N 1
ATOM 813 C CA . ASP A 1 104 ? 40.928 -16.896 -65.222 1.00 83.06 104 ASP A CA 1
ATOM 814 C C . ASP A 1 104 ? 42.323 -17.225 -65.781 1.00 83.06 104 ASP A C 1
ATOM 816 O O . ASP A 1 104 ? 42.641 -18.388 -66.021 1.00 83.06 104 ASP A O 1
ATOM 820 N N . ARG A 1 105 ? 43.225 -16.234 -65.857 1.00 81.62 105 ARG A N 1
ATOM 8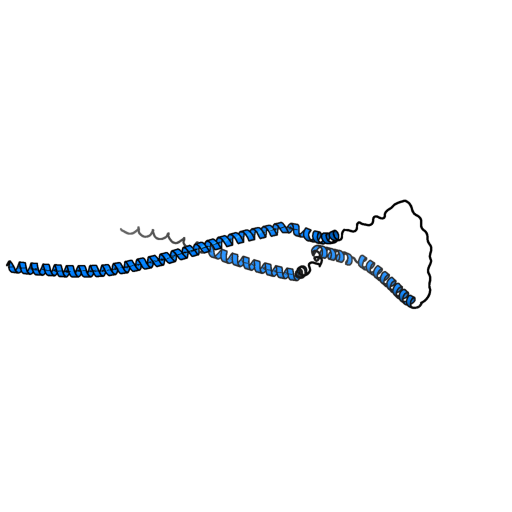21 C CA . ARG A 1 105 ? 44.658 -16.442 -66.138 1.00 81.62 105 ARG A CA 1
ATOM 822 C C . ARG A 1 105 ? 45.338 -17.271 -65.058 1.00 81.62 105 ARG A C 1
ATOM 824 O O . ARG A 1 105 ? 46.148 -18.128 -65.392 1.00 81.62 105 ARG A O 1
ATOM 831 N N . LEU A 1 106 ? 45.019 -17.041 -63.785 1.00 76.69 106 LEU A N 1
ATOM 832 C CA . LEU A 1 106 ? 45.547 -17.814 -62.665 1.00 76.69 106 LEU A CA 1
ATOM 833 C C . LEU A 1 106 ? 44.956 -19.227 -62.649 1.00 76.69 106 LEU A C 1
ATOM 835 O O . LEU A 1 106 ? 45.673 -20.162 -62.329 1.00 76.69 106 LEU A O 1
ATOM 839 N N . SER A 1 107 ? 43.696 -19.409 -63.050 1.00 74.38 107 SER A N 1
ATOM 840 C CA . SER A 1 107 ? 43.047 -20.717 -63.182 1.00 74.38 107 SER A CA 1
ATOM 841 C C . SER A 1 107 ? 43.613 -21.502 -64.364 1.00 74.38 107 SER A C 1
ATOM 843 O O . SER A 1 107 ? 43.905 -22.684 -64.225 1.00 74.38 107 SER A O 1
ATOM 845 N N . SER A 1 108 ? 43.878 -20.827 -65.484 1.00 70.44 108 SER A N 1
ATOM 846 C CA . SER A 1 108 ? 44.529 -21.385 -66.671 1.00 70.44 108 SER A CA 1
ATOM 847 C C . SER A 1 108 ? 45.997 -21.715 -66.393 1.00 70.44 108 SER A C 1
ATOM 849 O O . SER A 1 108 ? 46.481 -22.771 -66.788 1.00 70.44 108 SER A O 1
ATOM 851 N N . SER A 1 109 ? 46.690 -20.854 -65.643 1.00 67.06 109 SER A N 1
ATOM 852 C CA . SER A 1 109 ? 48.043 -21.085 -65.126 1.00 67.06 109 SER A CA 1
ATOM 853 C C . SER A 1 109 ? 48.070 -22.267 -64.152 1.00 67.06 109 SER A C 1
ATOM 855 O O . SER A 1 109 ? 48.888 -23.169 -64.297 1.00 67.06 109 SER A O 1
ATOM 857 N N . ASN A 1 110 ? 47.122 -22.346 -63.217 1.00 61.72 110 ASN A N 1
ATOM 858 C CA . ASN A 1 110 ? 46.992 -23.456 -62.275 1.00 61.72 110 ASN A CA 1
ATOM 859 C C . ASN A 1 110 ? 46.586 -24.768 -62.978 1.00 61.72 110 ASN A C 1
ATOM 861 O O . ASN A 1 110 ? 47.028 -25.843 -62.577 1.00 61.72 110 ASN A O 1
ATOM 865 N N . GLY A 1 111 ? 45.814 -24.684 -64.067 1.00 58.34 111 GLY A N 1
ATOM 866 C CA . GLY A 1 111 ? 45.511 -25.795 -64.973 1.00 58.34 111 GLY A CA 1
ATOM 867 C C . GLY A 1 111 ? 46.721 -26.253 -65.797 1.00 58.34 111 GLY A C 1
ATOM 868 O O . GLY A 1 111 ? 46.882 -27.448 -66.029 1.00 58.34 111 GLY A O 1
ATOM 869 N N . GLN A 1 112 ? 47.624 -25.341 -66.175 1.00 56.41 112 GLN A N 1
ATOM 870 C CA . GLN A 1 112 ? 48.897 -25.670 -66.833 1.00 56.41 112 GLN A CA 1
ATOM 871 C C . GLN A 1 112 ? 49.973 -26.175 -65.856 1.00 56.41 112 GLN A C 1
ATOM 873 O O . GLN A 1 112 ? 50.796 -27.007 -66.238 1.00 56.41 112 GLN A O 1
ATOM 878 N N . HIS A 1 113 ? 49.943 -25.768 -64.584 1.00 48.72 113 HIS A N 1
ATOM 879 C CA . HIS A 1 113 ? 50.898 -26.210 -63.561 1.00 48.72 113 HIS A CA 1
ATOM 880 C C . HIS A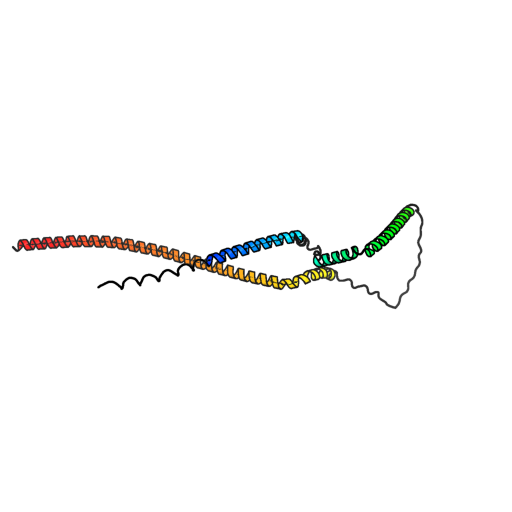 1 113 ? 50.614 -27.606 -62.975 1.00 48.72 113 HIS A C 1
ATOM 882 O O . HIS A 1 113 ? 51.516 -28.189 -62.374 1.00 48.72 113 HIS A O 1
ATOM 888 N N . GLN A 1 114 ? 49.436 -28.203 -63.204 1.00 50.72 114 GLN A N 1
ATOM 889 C CA . GLN A 1 114 ? 49.217 -29.634 -62.918 1.00 50.72 114 GLN A CA 1
ATOM 890 C C . GLN A 1 114 ? 49.778 -30.576 -64.004 1.00 50.72 114 GLN A C 1
ATOM 892 O O . GLN A 1 114 ? 49.838 -31.784 -63.786 1.00 50.72 114 GLN A O 1
ATOM 897 N N . GLY A 1 115 ? 50.238 -30.050 -65.148 1.00 51.72 115 GLY A N 1
ATOM 898 C CA . GLY A 1 115 ? 50.774 -30.843 -66.263 1.00 51.72 115 GLY A CA 1
ATOM 899 C C . GLY A 1 115 ? 52.295 -31.048 -66.285 1.00 51.72 115 GLY A C 1
ATOM 900 O O . GLY A 1 115 ? 52.780 -31.811 -67.116 1.00 51.72 115 GLY A O 1
ATOM 901 N N . SER A 1 116 ? 53.074 -30.407 -65.407 1.00 51.50 116 SER A N 1
ATOM 902 C CA . SER A 1 116 ? 54.542 -30.515 -65.427 1.00 51.50 116 SER A CA 1
ATOM 903 C C . SER A 1 116 ? 55.114 -30.784 -64.039 1.00 51.50 116 SER A C 1
ATOM 905 O O . SER A 1 116 ? 55.603 -29.891 -63.342 1.00 51.50 116 SER A O 1
ATOM 907 N N . GLY A 1 117 ? 55.085 -32.055 -63.646 1.00 43.94 117 GLY A N 1
ATOM 908 C CA . GLY A 1 117 ? 56.010 -32.542 -62.640 1.00 43.94 117 GLY A CA 1
ATOM 909 C C . GLY A 1 117 ? 57.459 -32.341 -63.098 1.00 43.94 117 GLY A C 1
ATOM 910 O O . GLY A 1 117 ? 57.785 -32.574 -64.260 1.00 43.94 117 GLY A O 1
ATOM 911 N N . GLN A 1 118 ? 58.313 -31.999 -62.124 1.00 42.81 118 GLN A N 1
ATOM 912 C CA . GLN A 1 118 ? 59.694 -32.478 -61.950 1.00 42.81 118 GLN A CA 1
ATOM 913 C C . GLN A 1 118 ? 60.823 -31.420 -61.954 1.00 42.81 118 GLN A C 1
ATOM 915 O O . GLN A 1 118 ? 61.062 -30.729 -62.937 1.00 42.81 118 GLN A O 1
ATOM 920 N N . ARG A 1 119 ? 61.615 -31.497 -60.861 1.00 37.97 119 ARG A N 1
ATOM 921 C CA . ARG A 1 119 ? 62.981 -30.971 -60.584 1.00 37.97 119 ARG A CA 1
ATOM 922 C C . ARG A 1 119 ? 63.095 -29.497 -60.172 1.00 37.97 119 ARG A C 1
ATOM 924 O O . ARG A 1 119 ? 62.458 -28.649 -60.762 1.00 37.97 119 ARG A O 1
ATOM 931 N N . ARG A 1 120 ? 64.000 -29.074 -59.278 1.00 40.31 120 ARG A N 1
ATOM 932 C CA . ARG A 1 120 ? 64.836 -29.627 -58.177 1.00 40.31 120 ARG A CA 1
ATOM 933 C C . ARG A 1 120 ? 65.787 -28.472 -57.775 1.00 40.31 120 ARG A C 1
ATOM 935 O O . ARG A 1 120 ? 66.182 -27.726 -58.659 1.00 40.31 120 ARG A O 1
ATOM 942 N N . GLN A 1 121 ? 66.256 -28.467 -56.519 1.00 43.25 121 GLN A N 1
ATOM 943 C CA . GLN A 1 121 ? 67.512 -27.845 -56.022 1.00 43.25 121 GLN A CA 1
ATOM 944 C C . GLN A 1 121 ? 67.580 -26.299 -55.940 1.00 43.25 121 GLN A C 1
ATOM 946 O O . GLN A 1 121 ? 67.498 -25.608 -56.941 1.00 43.25 121 GLN A O 1
ATOM 951 N N . THR A 1 122 ? 67.561 -25.694 -54.741 1.00 43.53 122 THR A N 1
ATOM 952 C CA . THR A 1 122 ? 68.661 -25.469 -53.757 1.00 43.53 122 THR A CA 1
ATOM 953 C C . THR A 1 122 ? 69.809 -24.584 -54.258 1.00 43.53 122 THR A C 1
ATOM 955 O O . THR A 1 122 ? 70.596 -25.012 -55.100 1.00 43.53 122 THR A O 1
ATOM 958 N N . GLY A 1 123 ? 69.975 -23.417 -53.628 1.00 35.81 123 GLY A N 1
ATOM 959 C CA . GLY A 1 123 ? 71.161 -22.562 -53.707 1.00 35.81 123 GLY A CA 1
ATOM 960 C C . GLY A 1 123 ? 71.467 -21.985 -52.323 1.00 35.81 123 GLY A C 1
ATOM 961 O O . GLY A 1 123 ? 70.609 -21.362 -51.707 1.00 35.81 123 GLY A O 1
ATOM 962 N N . VAL A 1 124 ? 72.663 -22.291 -51.829 1.00 38.69 124 VAL A N 1
ATOM 963 C CA . VAL A 1 124 ? 73.238 -21.959 -50.514 1.00 38.69 124 VAL A CA 1
ATOM 964 C C . VAL A 1 124 ? 74.010 -20.625 -50.607 1.00 38.69 124 VAL A C 1
ATOM 966 O O . VAL A 1 124 ? 74.257 -20.158 -51.716 1.00 38.69 124 VAL A O 1
ATOM 969 N N . HIS A 1 125 ? 74.424 -20.070 -49.451 1.00 40.78 125 HIS A N 1
ATOM 970 C CA . HIS A 1 125 ? 75.711 -19.385 -49.134 1.00 40.78 125 HIS A CA 1
ATOM 971 C C . HIS A 1 125 ? 75.528 -18.023 -48.382 1.00 40.78 125 HIS A C 1
ATOM 973 O O . HIS A 1 125 ? 74.438 -17.465 -48.419 1.00 40.78 125 HIS A O 1
ATOM 979 N N . PRO A 1 126 ? 76.531 -17.515 -47.620 1.00 48.84 126 PRO A N 1
ATOM 980 C CA . PRO A 1 126 ? 76.690 -17.736 -46.167 1.00 48.84 126 PRO A CA 1
ATOM 981 C C . PRO A 1 126 ? 77.120 -16.440 -45.402 1.00 48.84 126 PRO A C 1
ATOM 983 O O . PRO A 1 126 ? 77.199 -15.369 -45.991 1.00 48.84 126 PRO A O 1
ATOM 986 N N . GLY A 1 127 ? 77.514 -16.538 -44.120 1.00 31.56 127 GLY A N 1
ATOM 987 C CA . GLY A 1 127 ? 78.570 -15.669 -43.551 1.00 31.56 127 GLY A CA 1
ATOM 988 C C . GLY A 1 127 ? 78.183 -14.676 -42.441 1.00 31.56 127 GLY A C 1
ATOM 989 O O . GLY A 1 127 ? 77.243 -13.906 -42.562 1.00 31.56 127 GLY A O 1
ATOM 990 N N . SER A 1 128 ? 78.971 -14.705 -41.364 1.00 42.47 128 SER A N 1
ATOM 991 C CA . SER A 1 128 ? 78.864 -13.973 -40.093 1.00 42.47 128 SER A CA 1
ATOM 992 C C . SER A 1 128 ? 79.774 -12.734 -40.058 1.00 42.47 128 SER A C 1
ATOM 994 O O . SER A 1 128 ? 80.892 -12.823 -40.563 1.00 42.47 128 SER A O 1
ATOM 996 N N . SER A 1 129 ? 79.367 -11.644 -39.390 1.00 36.12 129 SER A N 1
ATOM 997 C CA . SER A 1 129 ? 80.268 -10.757 -38.621 1.00 36.12 129 SER A CA 1
ATOM 998 C C . SER A 1 129 ? 79.492 -9.727 -37.780 1.00 36.12 129 SER A C 1
ATOM 1000 O O . SER A 1 129 ? 78.422 -9.255 -38.155 1.00 36.12 129 SER A O 1
ATOM 1002 N N . ALA A 1 130 ? 80.031 -9.413 -36.600 1.00 39.34 130 ALA A N 1
ATOM 1003 C CA . ALA A 1 130 ? 79.441 -8.550 -35.581 1.00 39.34 130 ALA A CA 1
ATOM 1004 C C . ALA A 1 130 ? 80.010 -7.112 -35.586 1.00 39.34 130 ALA A C 1
ATOM 1006 O O . ALA A 1 130 ? 81.180 -6.916 -35.912 1.00 39.34 130 ALA A O 1
ATOM 1007 N N . HIS A 1 131 ? 79.183 -6.184 -35.065 1.00 36.88 131 HIS A N 1
ATOM 1008 C CA . HIS A 1 131 ? 79.420 -4.797 -34.589 1.00 36.88 131 HIS A CA 1
ATOM 1009 C C . HIS A 1 131 ? 79.365 -3.636 -35.610 1.00 36.88 131 HIS A C 1
ATOM 1011 O O . HIS A 1 131 ? 79.698 -3.813 -36.774 1.00 36.88 131 HIS A O 1
ATOM 1017 N N . PRO A 1 132 ? 79.108 -2.386 -35.161 1.00 47.16 132 PRO A N 1
ATOM 1018 C CA . PRO A 1 132 ? 78.014 -1.903 -34.312 1.00 47.16 132 PRO A CA 1
ATOM 1019 C C . PRO A 1 132 ? 77.320 -0.687 -34.977 1.00 47.16 132 PRO A C 1
ATOM 1021 O O . PRO A 1 132 ? 77.963 0.293 -35.341 1.00 47.16 132 PRO A O 1
ATOM 1024 N N . GLY A 1 133 ? 75.997 -0.709 -35.112 1.00 33.75 133 GLY A N 1
ATOM 1025 C CA . GLY A 1 133 ? 75.273 0.416 -35.705 1.00 33.75 133 GLY A CA 1
ATOM 1026 C C . GLY A 1 133 ? 73.791 0.115 -35.822 1.00 33.75 133 GLY A C 1
ATOM 1027 O O . GLY A 1 133 ? 73.364 -0.579 -36.735 1.00 33.75 133 GLY A O 1
ATOM 1028 N N . SER A 1 134 ? 73.021 0.615 -34.859 1.00 41.59 134 SER A N 1
ATOM 1029 C CA . SER A 1 134 ? 71.556 0.672 -34.914 1.00 41.59 134 SER A CA 1
ATOM 1030 C C . SER A 1 134 ? 71.093 1.300 -36.249 1.00 41.59 134 SER A C 1
ATOM 1032 O O . SER A 1 134 ? 71.778 2.184 -36.764 1.00 41.59 134 SER A O 1
ATOM 1034 N N . PRO A 1 135 ? 69.935 0.893 -36.794 1.00 42.53 135 PRO A N 1
ATOM 1035 C CA . PRO A 1 135 ? 68.687 1.179 -36.114 1.00 42.53 135 PRO A CA 1
ATOM 1036 C C . PRO A 1 135 ? 67.927 -0.099 -35.779 1.00 42.53 135 PRO A C 1
ATOM 1038 O O . PRO A 1 135 ? 67.491 -0.856 -36.643 1.00 42.53 135 PRO A O 1
ATOM 1041 N N . VAL A 1 136 ? 67.746 -0.286 -34.476 1.00 45.06 136 VAL A N 1
ATOM 1042 C CA . VAL A 1 136 ? 66.636 -1.022 -33.884 1.00 45.06 136 VAL A CA 1
ATOM 1043 C C . VAL A 1 136 ? 65.361 -0.629 -34.625 1.00 45.06 136 VAL A C 1
ATOM 1045 O O . VAL A 1 136 ? 64.874 0.496 -34.516 1.00 45.06 136 VAL A O 1
ATOM 1048 N N . VAL A 1 137 ? 64.844 -1.575 -35.402 1.00 48.66 137 VAL A N 1
ATOM 1049 C CA . VAL A 1 137 ? 63.441 -1.613 -35.797 1.00 48.66 137 VAL A CA 1
ATOM 1050 C C . VAL A 1 137 ? 62.642 -1.485 -34.499 1.00 48.66 137 VAL A C 1
ATOM 1052 O O . VAL A 1 137 ? 62.831 -2.325 -33.616 1.00 48.66 137 VAL A O 1
ATOM 1055 N N . PRO A 1 138 ? 61.805 -0.449 -34.314 1.00 46.38 138 PRO A N 1
ATOM 1056 C CA . PRO A 1 138 ? 60.938 -0.395 -33.156 1.00 46.38 138 PRO A CA 1
ATOM 1057 C C . PRO A 1 138 ? 59.906 -1.502 -33.334 1.00 46.38 138 PRO A C 1
ATOM 1059 O O . PRO A 1 138 ? 58.925 -1.360 -34.062 1.00 46.38 138 PRO A O 1
ATOM 1062 N N . THR A 1 139 ? 60.163 -2.640 -32.697 1.00 54.34 139 THR A N 1
ATOM 1063 C CA . THR A 1 139 ? 59.138 -3.624 -32.386 1.00 54.34 139 THR A CA 1
ATOM 1064 C C . THR A 1 139 ? 58.016 -2.848 -31.697 1.00 54.34 139 THR A C 1
ATOM 1066 O O . THR A 1 139 ? 58.286 -2.211 -30.672 1.00 54.34 139 THR A O 1
ATOM 1069 N N . PRO A 1 140 ? 56.789 -2.802 -32.246 1.00 56.56 140 PRO A N 1
ATOM 1070 C CA . PRO A 1 140 ? 55.693 -2.167 -31.536 1.00 56.56 140 PRO A CA 1
ATOM 1071 C C . PRO A 1 140 ? 55.558 -2.863 -30.174 1.00 56.56 140 PRO A C 1
ATOM 1073 O O . PRO A 1 140 ? 55.718 -4.087 -30.106 1.00 56.56 140 PRO A O 1
ATOM 1076 N N . P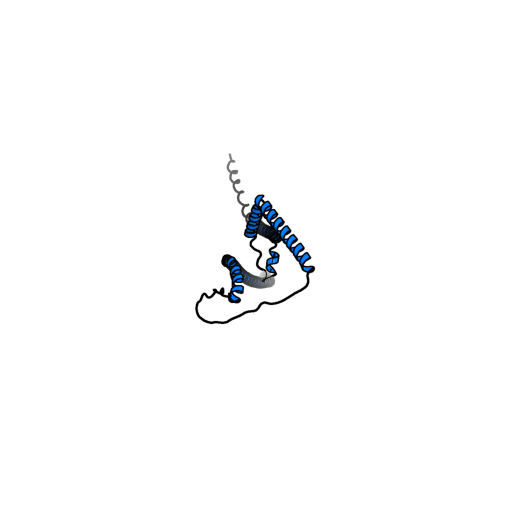RO A 1 141 ? 55.338 -2.108 -29.084 1.00 53.97 141 PRO A N 1
ATOM 1077 C CA . PRO A 1 141 ? 55.198 -2.692 -27.761 1.00 53.97 141 PRO A CA 1
ATOM 1078 C C . PRO A 1 141 ? 54.045 -3.688 -27.830 1.00 53.97 141 PRO A C 1
ATOM 1080 O O . PRO A 1 141 ? 52.923 -3.293 -28.141 1.00 53.97 141 PRO A O 1
ATOM 1083 N N . GLN A 1 142 ? 54.326 -4.974 -27.596 1.00 55.84 142 GLN A N 1
ATOM 1084 C CA . GLN A 1 142 ? 53.266 -5.945 -27.362 1.00 55.84 142 GLN A CA 1
ATOM 1085 C C . GLN A 1 142 ? 52.425 -5.384 -26.214 1.00 55.84 142 GLN A C 1
ATOM 1087 O O . GLN A 1 142 ? 52.962 -5.214 -25.112 1.00 55.84 142 GLN A O 1
ATOM 1092 N N . PRO A 1 143 ? 51.153 -5.022 -26.450 1.00 51.56 143 PRO A N 1
ATOM 1093 C CA . PRO A 1 143 ? 50.282 -4.676 -25.350 1.00 51.56 143 PRO A CA 1
ATOM 1094 C C . PRO A 1 143 ? 50.229 -5.914 -24.459 1.00 51.56 143 PRO A C 1
ATOM 1096 O O . PRO A 1 143 ? 50.056 -7.040 -24.925 1.00 51.56 143 PRO A O 1
ATOM 1099 N N . THR A 1 144 ? 50.468 -5.716 -23.169 1.00 59.91 144 THR A N 1
ATOM 1100 C CA . THR A 1 144 ? 50.229 -6.754 -22.175 1.00 59.91 144 THR A CA 1
ATOM 1101 C C . THR A 1 144 ? 48.827 -7.302 -22.439 1.00 59.91 144 THR A C 1
ATOM 1103 O O . THR A 1 144 ? 47.891 -6.531 -22.632 1.00 59.91 144 THR A O 1
ATOM 1106 N N . THR A 1 145 ? 48.665 -8.619 -22.527 1.00 62.44 145 THR A N 1
ATOM 1107 C CA . THR A 1 145 ? 47.389 -9.281 -22.879 1.00 62.44 145 THR A CA 1
ATOM 1108 C C . THR A 1 145 ? 46.199 -8.761 -22.058 1.00 62.44 145 THR A C 1
ATOM 1110 O O . THR A 1 145 ? 45.072 -8.685 -22.539 1.00 62.44 145 THR A O 1
ATOM 1113 N N . HIS A 1 146 ? 46.469 -8.303 -20.836 1.00 58.44 146 HIS A N 1
ATOM 1114 C CA . HIS A 1 146 ? 45.528 -7.618 -19.953 1.00 58.44 146 HIS A CA 1
ATOM 1115 C C . HIS A 1 146 ? 45.025 -6.268 -20.500 1.00 58.44 146 HIS A C 1
ATOM 1117 O O . HIS A 1 146 ? 43.857 -5.941 -20.324 1.00 58.44 146 HIS A O 1
ATOM 1123 N N . GLN A 1 147 ? 45.866 -5.484 -21.178 1.00 63.44 147 GLN A N 1
ATOM 1124 C CA . GLN A 1 147 ? 45.507 -4.212 -21.811 1.00 63.44 147 GLN A CA 1
ATOM 1125 C C . GLN A 1 147 ? 44.591 -4.424 -23.028 1.00 63.44 147 GLN A C 1
ATOM 1127 O O . GLN A 1 147 ? 43.626 -3.680 -23.201 1.00 63.44 147 GLN A O 1
ATOM 1132 N N . GLU A 1 148 ? 44.852 -5.459 -23.836 1.00 68.38 148 GLU A N 1
ATOM 1133 C CA . GLU A 1 148 ? 43.978 -5.862 -24.951 1.00 68.38 148 GLU A CA 1
ATOM 1134 C C . GLU A 1 148 ? 42.626 -6.397 -24.468 1.00 68.38 148 GLU A C 1
ATOM 1136 O O . GLU A 1 148 ? 41.623 -6.202 -25.146 1.00 68.38 148 GLU A O 1
ATOM 1141 N N . GLN A 1 149 ? 42.572 -7.008 -23.280 1.00 69.00 149 GLN A N 1
ATOM 1142 C CA . GLN A 1 149 ? 41.324 -7.445 -22.642 1.00 69.00 149 GLN A CA 1
ATOM 1143 C C . GLN A 1 149 ? 40.576 -6.302 -21.930 1.00 69.00 149 GLN A C 1
ATOM 1145 O O . GLN A 1 149 ? 39.348 -6.306 -21.881 1.00 69.00 149 GLN A O 1
ATOM 1150 N N . LEU A 1 150 ? 41.281 -5.292 -21.409 1.00 64.88 150 LEU A N 1
ATOM 1151 C CA . LEU A 1 150 ? 40.685 -4.140 -20.717 1.00 64.88 150 LEU A CA 1
ATOM 1152 C C . LEU A 1 150 ? 40.173 -3.052 -21.665 1.00 64.88 150 LEU A C 1
ATOM 1154 O O . LEU A 1 150 ? 39.173 -2.406 -21.361 1.00 64.88 150 LEU A O 1
ATOM 1158 N N . ALA A 1 151 ? 40.817 -2.842 -22.813 1.00 73.44 151 ALA A N 1
ATOM 1159 C CA . ALA A 1 151 ? 40.380 -1.875 -23.820 1.00 73.44 151 ALA A CA 1
ATOM 1160 C C . ALA A 1 151 ? 38.931 -2.093 -24.332 1.00 73.44 151 ALA A C 1
ATOM 1162 O O . ALA A 1 151 ? 38.181 -1.109 -24.396 1.00 73.44 151 ALA A O 1
ATOM 1163 N N . PRO A 1 152 ? 38.471 -3.324 -24.648 1.00 75.44 152 PRO A N 1
ATOM 1164 C CA . PRO A 1 152 ? 37.078 -3.567 -25.030 1.00 75.44 152 PRO A CA 1
ATOM 1165 C C . PRO A 1 152 ? 36.105 -3.359 -23.857 1.00 75.44 152 PRO A C 1
ATOM 1167 O O . PRO A 1 152 ? 34.989 -2.884 -24.053 1.00 75.44 152 PRO A O 1
ATOM 1170 N N . ILE A 1 153 ? 36.529 -3.634 -22.619 1.00 70.19 153 ILE A N 1
ATOM 1171 C CA . ILE A 1 153 ? 35.705 -3.407 -21.420 1.00 70.19 153 ILE A CA 1
ATOM 1172 C C . ILE A 1 153 ? 35.568 -1.902 -21.135 1.00 70.19 153 ILE A C 1
ATOM 1174 O O . ILE A 1 153 ? 34.468 -1.419 -20.876 1.00 70.19 153 ILE A O 1
ATOM 1178 N N . LEU A 1 154 ? 36.649 -1.129 -21.252 1.00 70.56 154 LEU A N 1
ATOM 1179 C CA . LEU A 1 154 ? 36.632 0.328 -21.075 1.00 70.56 154 LEU A CA 1
ATOM 1180 C C . LEU A 1 154 ? 35.807 1.041 -22.148 1.00 70.56 154 LEU A C 1
ATOM 1182 O O . LEU A 1 154 ? 35.047 1.955 -21.831 1.00 70.56 154 LEU A O 1
ATOM 1186 N N . THR A 1 155 ? 35.901 0.601 -23.403 1.00 75.88 155 THR A N 1
ATOM 1187 C CA . THR A 1 155 ? 35.046 1.124 -24.481 1.00 75.88 155 THR A CA 1
ATOM 1188 C C . THR A 1 155 ? 33.571 0.757 -24.287 1.00 75.88 155 THR A C 1
ATOM 1190 O O . THR A 1 155 ? 32.707 1.526 -24.702 1.00 75.88 155 THR A O 1
ATOM 1193 N N . ARG A 1 156 ? 33.266 -0.343 -23.578 1.00 63.81 156 ARG A N 1
ATOM 1194 C CA . ARG A 1 156 ? 31.902 -0.722 -23.164 1.00 63.81 156 ARG A CA 1
ATOM 1195 C C . ARG A 1 156 ? 31.386 0.050 -21.941 1.00 63.81 156 ARG A C 1
ATOM 1197 O O . ARG A 1 156 ? 30.195 0.339 -21.882 1.00 63.81 156 ARG A O 1
ATOM 1204 N N . LEU A 1 157 ? 32.247 0.409 -20.983 1.00 66.38 157 LEU A N 1
ATOM 1205 C CA . LEU A 1 157 ? 31.867 1.185 -19.789 1.00 66.38 157 LEU A CA 1
ATOM 1206 C C . LEU A 1 157 ? 31.750 2.695 -20.043 1.00 66.38 157 LEU A C 1
ATOM 1208 O O . LEU A 1 157 ? 30.935 3.354 -19.399 1.00 66.38 157 LEU A O 1
ATOM 1212 N N . ALA A 1 158 ? 32.510 3.244 -20.994 1.00 72.88 158 ALA A N 1
ATOM 1213 C CA . ALA A 1 158 ? 32.449 4.658 -21.366 1.00 72.88 158 ALA A CA 1
ATOM 1214 C C . ALA A 1 158 ? 31.022 5.175 -21.683 1.00 72.88 158 ALA A C 1
ATOM 1216 O O . ALA A 1 158 ? 30.657 6.226 -21.152 1.00 72.88 158 ALA A O 1
ATOM 1217 N N . PRO A 1 159 ? 30.175 4.469 -22.463 1.00 76.00 159 PRO A N 1
ATOM 1218 C CA . PRO A 1 159 ? 28.801 4.910 -22.722 1.00 76.00 159 PRO A CA 1
ATOM 1219 C C . PRO A 1 159 ? 27.830 4.694 -21.549 1.00 76.00 159 PRO A C 1
ATOM 1221 O O . PRO A 1 159 ? 26.735 5.245 -21.579 1.00 76.00 159 PRO A O 1
ATOM 1224 N N . LEU A 1 160 ? 28.191 3.925 -20.513 1.00 66.81 160 LEU A N 1
ATOM 1225 C CA . LEU A 1 160 ? 27.334 3.680 -19.339 1.00 66.81 160 LEU A CA 1
ATOM 1226 C C . LEU A 1 160 ? 27.505 4.754 -18.253 1.00 66.81 160 LEU A C 1
ATOM 1228 O O . LEU A 1 160 ? 26.607 4.964 -17.436 1.00 66.81 160 LEU A O 1
ATOM 1232 N N . LEU A 1 161 ? 28.632 5.470 -18.272 1.00 73.50 161 LEU A N 1
ATOM 1233 C CA . LEU A 1 161 ? 28.974 6.522 -17.312 1.00 73.50 161 LEU A CA 1
ATOM 1234 C C . LEU A 1 161 ? 27.923 7.653 -17.209 1.00 73.50 161 LEU A C 1
ATOM 1236 O O . LEU A 1 161 ? 27.599 8.048 -16.088 1.00 73.50 161 LEU A O 1
ATOM 1240 N N . PRO A 1 162 ? 27.323 8.143 -18.316 1.00 81.69 162 PRO A N 1
ATOM 1241 C CA . PRO A 1 162 ? 26.286 9.178 -18.267 1.00 81.69 162 PRO A CA 1
ATOM 1242 C C . PRO A 1 162 ? 24.948 8.701 -17.678 1.00 81.69 162 PRO A C 1
ATOM 1244 O O . PRO A 1 162 ? 24.133 9.526 -17.278 1.00 81.69 162 PRO A O 1
ATOM 1247 N N . HIS A 1 163 ? 24.697 7.387 -17.617 1.00 75.94 163 HIS A N 1
ATOM 1248 C CA . HIS A 1 163 ? 23.420 6.827 -17.155 1.00 75.94 163 HIS A CA 1
ATOM 1249 C C . HIS A 1 163 ? 23.387 6.518 -15.650 1.00 75.94 163 HIS A C 1
ATOM 1251 O O . HIS A 1 163 ? 22.304 6.433 -15.067 1.00 75.94 163 HIS A O 1
ATOM 1257 N N . ILE A 1 164 ? 24.550 6.408 -14.997 1.00 79.50 164 ILE A N 1
ATOM 1258 C CA . ILE A 1 164 ? 24.666 6.146 -13.551 1.00 79.50 164 ILE A CA 1
ATOM 1259 C C . ILE A 1 164 ? 23.897 7.173 -12.698 1.00 79.50 164 ILE A C 1
ATOM 1261 O O . ILE A 1 164 ? 23.167 6.740 -11.803 1.00 79.50 164 ILE A O 1
ATOM 1265 N N . PRO A 1 165 ? 23.969 8.498 -12.958 1.00 85.81 165 PRO A N 1
ATOM 1266 C CA . PRO A 1 165 ? 23.221 9.479 -12.174 1.00 85.81 165 PRO A CA 1
ATOM 1267 C C . PRO A 1 165 ? 21.710 9.238 -12.223 1.00 85.81 165 PRO A C 1
ATOM 1269 O O . PRO A 1 165 ? 21.056 9.284 -11.188 1.00 85.81 165 PRO A O 1
ATOM 1272 N N . HIS A 1 166 ? 21.161 8.895 -13.393 1.00 84.31 166 HIS A N 1
ATOM 1273 C CA . HIS A 1 166 ? 19.729 8.631 -13.558 1.00 84.31 166 HIS A CA 1
ATOM 1274 C C . HIS A 1 166 ? 19.276 7.361 -12.829 1.00 84.31 166 HIS A C 1
ATOM 1276 O O . HIS A 1 166 ? 18.222 7.356 -12.190 1.00 84.31 166 HIS A O 1
ATOM 1282 N N . ILE A 1 167 ? 20.083 6.296 -12.876 1.00 86.38 167 ILE A N 1
ATOM 1283 C CA . ILE A 1 167 ? 19.812 5.058 -12.133 1.00 86.38 167 ILE A CA 1
ATOM 1284 C C . ILE A 1 167 ? 19.857 5.329 -10.625 1.00 86.38 167 ILE A C 1
ATOM 1286 O O . ILE A 1 167 ? 18.993 4.851 -9.892 1.00 86.38 167 ILE A O 1
ATOM 1290 N N . LEU A 1 168 ? 20.806 6.147 -10.162 1.00 86.81 168 LEU A N 1
ATOM 1291 C CA . LEU A 1 168 ? 20.917 6.544 -8.760 1.00 86.81 168 LEU A CA 1
ATOM 1292 C C . LEU A 1 168 ? 19.716 7.393 -8.323 1.00 86.81 168 LEU A C 1
ATOM 1294 O O . LEU A 1 168 ? 19.143 7.128 -7.268 1.00 86.81 168 LEU A O 1
ATOM 1298 N N . THR A 1 169 ? 19.263 8.349 -9.142 1.00 85.62 169 THR A N 1
ATOM 1299 C CA . THR A 1 169 ? 18.029 9.106 -8.877 1.00 85.62 169 THR A CA 1
ATOM 1300 C C . THR A 1 169 ? 16.829 8.170 -8.755 1.00 85.62 169 THR A C 1
ATOM 1302 O O . THR A 1 169 ? 16.080 8.274 -7.785 1.00 85.62 169 THR A O 1
ATOM 1305 N N . ARG A 1 170 ? 16.675 7.203 -9.671 1.00 88.94 170 ARG A N 1
ATOM 1306 C CA . ARG A 1 170 ? 15.586 6.217 -9.615 1.00 88.94 170 ARG A CA 1
ATOM 1307 C C . ARG A 1 170 ? 15.673 5.344 -8.360 1.00 88.94 170 ARG A C 1
ATOM 1309 O O . ARG A 1 170 ? 14.680 5.211 -7.653 1.00 88.94 170 ARG A O 1
ATOM 1316 N N . LEU A 1 171 ? 16.848 4.813 -8.028 1.00 89.12 171 LEU A N 1
ATOM 1317 C CA . LEU A 1 171 ? 17.077 4.055 -6.791 1.00 89.12 171 LEU A CA 1
ATOM 1318 C C . LEU A 1 171 ? 16.763 4.884 -5.544 1.00 89.12 171 LEU A C 1
ATOM 1320 O O . LEU A 1 171 ? 16.143 4.374 -4.617 1.00 89.12 171 LEU A O 1
ATOM 1324 N N . ARG A 1 172 ? 17.119 6.173 -5.529 1.00 91.25 172 ARG A N 1
ATOM 1325 C CA . ARG A 1 172 ? 16.789 7.083 -4.427 1.00 91.25 172 ARG A CA 1
ATOM 1326 C C . ARG A 1 172 ? 15.281 7.279 -4.296 1.00 91.25 172 ARG A C 1
ATOM 1328 O O . ARG A 1 172 ? 14.770 7.207 -3.185 1.00 91.25 172 ARG A O 1
ATOM 1335 N N . THR A 1 173 ? 14.559 7.468 -5.402 1.00 92.81 173 THR A N 1
ATOM 1336 C CA . THR A 1 173 ? 13.086 7.547 -5.366 1.00 92.81 173 THR A CA 1
ATOM 1337 C C . THR A 1 173 ? 12.451 6.246 -4.883 1.00 92.81 173 THR A C 1
ATOM 1339 O O . THR A 1 173 ? 11.536 6.283 -4.068 1.00 92.81 173 THR A O 1
ATOM 1342 N N . LEU A 1 174 ? 12.985 5.099 -5.310 1.00 92.31 174 LEU A N 1
ATOM 1343 C CA . LEU A 1 174 ? 12.515 3.781 -4.888 1.00 92.31 174 LEU A CA 1
ATOM 1344 C C . LEU A 1 174 ? 12.793 3.549 -3.396 1.00 92.31 174 LEU A C 1
ATOM 1346 O O . LEU A 1 174 ? 11.932 3.059 -2.677 1.00 92.31 174 LEU A O 1
ATOM 1350 N N . SER A 1 175 ? 13.955 3.981 -2.900 1.00 92.94 175 SER A N 1
ATOM 1351 C CA . SER A 1 175 ? 14.288 3.953 -1.475 1.00 92.94 175 SER A CA 1
ATOM 1352 C C . SER A 1 175 ? 13.327 4.811 -0.651 1.00 92.94 175 SER A C 1
ATOM 1354 O O . SER A 1 175 ? 12.823 4.320 0.354 1.00 92.94 175 SER A O 1
ATOM 1356 N N . MET A 1 176 ? 13.008 6.034 -1.097 1.00 93.75 176 MET A N 1
ATOM 1357 C CA . MET A 1 176 ? 11.998 6.870 -0.431 1.00 93.75 176 MET A CA 1
ATOM 1358 C C . MET A 1 176 ? 10.614 6.208 -0.434 1.00 93.75 176 MET A C 1
ATOM 1360 O O . MET A 1 176 ? 9.887 6.270 0.553 1.00 93.75 176 MET A O 1
ATOM 1364 N N . LEU A 1 177 ? 10.243 5.537 -1.526 1.00 94.69 177 LEU A N 1
ATOM 1365 C CA . LEU A 1 177 ? 8.983 4.804 -1.598 1.00 94.69 177 LEU A CA 1
ATOM 1366 C C . LEU A 1 177 ? 8.966 3.614 -0.630 1.00 94.69 177 LEU A C 1
ATOM 1368 O O . LEU A 1 177 ? 7.972 3.415 0.062 1.00 94.69 177 LEU A O 1
ATOM 1372 N N . HIS A 1 178 ? 10.070 2.874 -0.509 1.00 95.19 178 HIS A N 1
ATOM 1373 C CA . HIS A 1 178 ? 10.197 1.806 0.483 1.00 95.19 178 HIS A CA 1
ATOM 1374 C C . HIS A 1 178 ? 10.112 2.327 1.920 1.00 95.19 178 HIS A C 1
ATOM 1376 O O . HIS A 1 178 ? 9.422 1.718 2.735 1.00 95.19 178 HIS A O 1
ATOM 1382 N N . THR A 1 179 ? 10.752 3.456 2.244 1.00 95.06 179 THR A N 1
ATOM 1383 C CA . THR A 1 179 ? 10.639 4.048 3.588 1.00 95.06 179 THR A CA 1
ATOM 1384 C C . THR A 1 179 ? 9.217 4.515 3.880 1.00 95.06 179 THR A C 1
ATOM 1386 O O . THR A 1 179 ? 8.720 4.298 4.982 1.00 95.06 179 THR A O 1
ATOM 1389 N N . ASN A 1 180 ? 8.533 5.089 2.889 1.00 94.69 180 ASN A N 1
ATOM 1390 C CA . ASN A 1 180 ? 7.142 5.514 3.034 1.00 94.69 180 ASN A CA 1
ATOM 1391 C C . ASN A 1 180 ? 6.200 4.316 3.206 1.00 94.69 180 ASN A C 1
ATOM 1393 O O . ASN A 1 180 ? 5.315 4.357 4.053 1.00 94.69 180 ASN A O 1
ATOM 1397 N N . ALA A 1 181 ? 6.410 3.234 2.452 1.00 94.94 181 ALA A N 1
ATOM 1398 C CA . ALA A 1 181 ? 5.635 2.004 2.591 1.00 94.94 181 ALA A CA 1
ATOM 1399 C C . ALA A 1 181 ? 5.827 1.361 3.976 1.00 94.94 181 ALA A C 1
ATOM 1401 O O . ALA A 1 181 ? 4.853 0.931 4.587 1.00 94.94 181 ALA A O 1
ATOM 1402 N N . ALA A 1 182 ? 7.054 1.354 4.505 1.00 95.44 182 ALA A N 1
ATOM 1403 C CA . ALA A 1 182 ? 7.328 0.870 5.858 1.00 95.44 182 ALA A CA 1
ATOM 1404 C C . ALA A 1 182 ? 6.649 1.739 6.937 1.00 95.44 182 ALA A C 1
ATOM 1406 O O . ALA A 1 182 ? 6.049 1.209 7.870 1.00 95.44 182 ALA A O 1
ATOM 1407 N N . ALA A 1 183 ? 6.682 3.069 6.792 1.00 94.81 183 ALA A N 1
ATOM 1408 C CA . ALA A 1 183 ? 5.978 3.985 7.694 1.00 94.81 183 ALA A CA 1
ATOM 1409 C C . ALA A 1 183 ? 4.450 3.808 7.630 1.00 94.81 183 ALA A C 1
ATOM 1411 O O . ALA A 1 183 ? 3.772 3.834 8.658 1.00 94.81 183 ALA A O 1
ATOM 1412 N N . PHE A 1 184 ? 3.909 3.581 6.430 1.00 96.50 184 PHE A N 1
ATOM 1413 C CA . PHE A 1 184 ? 2.495 3.281 6.222 1.00 96.50 184 PHE A CA 1
ATOM 1414 C C . PHE A 1 184 ? 2.091 1.959 6.881 1.00 96.50 184 PHE A C 1
ATOM 1416 O O . PHE A 1 184 ? 1.074 1.910 7.566 1.00 96.50 184 PHE A O 1
ATOM 1423 N N . GLN A 1 185 ? 2.911 0.913 6.750 1.00 96.62 185 GLN A N 1
ATOM 1424 C CA . GLN A 1 185 ? 2.685 -0.361 7.431 1.00 96.62 185 GLN A CA 1
ATOM 1425 C C . GLN A 1 185 ? 2.645 -0.189 8.955 1.00 96.62 185 GLN A C 1
ATOM 1427 O O . GLN A 1 185 ? 1.713 -0.670 9.590 1.00 96.62 185 GLN A O 1
ATOM 1432 N N . SER A 1 186 ? 3.598 0.550 9.530 1.00 96.38 186 SER A N 1
ATOM 1433 C CA . SER A 1 186 ? 3.609 0.845 10.969 1.00 96.38 186 SER A CA 1
ATOM 1434 C C . SER A 1 186 ? 2.388 1.662 11.409 1.00 96.38 186 SER A C 1
ATOM 1436 O O . SER A 1 186 ? 1.850 1.430 12.488 1.00 96.38 186 SER A O 1
ATOM 1438 N N . SER A 1 187 ? 1.914 2.583 10.566 1.00 96.56 187 SER A N 1
ATOM 1439 C CA . SER A 1 187 ? 0.699 3.361 10.839 1.00 96.56 187 SER A CA 1
ATOM 1440 C C . SER A 1 187 ? -0.562 2.487 10.798 1.00 96.56 187 SER A C 1
ATOM 1442 O O . SER A 1 187 ? -1.440 2.654 11.638 1.00 96.56 187 SER A O 1
ATOM 1444 N N . ILE A 1 188 ? -0.652 1.531 9.864 1.00 97.62 188 ILE A N 1
ATOM 1445 C CA . ILE A 1 188 ? -1.749 0.548 9.823 1.00 97.62 188 ILE A CA 1
ATOM 1446 C C . ILE A 1 188 ? -1.724 -0.354 11.055 1.00 97.62 188 ILE A C 1
ATOM 1448 O O . ILE A 1 188 ? -2.777 -0.602 11.632 1.00 97.62 188 ILE A O 1
ATOM 1452 N N . GLU A 1 189 ? -0.550 -0.826 11.468 1.00 97.38 189 GLU A N 1
ATOM 1453 C CA . GLU A 1 189 ? -0.410 -1.665 12.661 1.00 97.38 189 GLU A CA 1
ATOM 1454 C C . GLU A 1 189 ? -0.865 -0.917 13.925 1.00 97.38 189 GLU A C 1
ATOM 1456 O O . GLU A 1 189 ? -1.652 -1.452 14.706 1.00 97.38 189 GLU A O 1
ATOM 1461 N N . GLY A 1 190 ? -0.479 0.358 14.067 1.00 96.81 190 GLY A N 1
ATOM 1462 C CA . GLY A 1 190 ? -0.967 1.220 15.148 1.00 96.81 190 GLY A CA 1
ATOM 1463 C C . GLY A 1 190 ? -2.487 1.423 15.114 1.00 96.81 190 GLY A C 1
ATOM 1464 O O . GLY A 1 190 ? -3.152 1.285 16.139 1.00 96.81 190 GLY A O 1
ATOM 1465 N N . LEU A 1 191 ? -3.063 1.674 13.932 1.00 97.31 191 LEU A N 1
ATOM 1466 C CA . LEU A 1 191 ? -4.518 1.795 13.768 1.00 97.31 191 LEU A CA 1
ATOM 1467 C C . LEU A 1 191 ? -5.256 0.485 14.078 1.00 97.31 191 LEU A C 1
ATOM 1469 O O . LEU A 1 191 ? -6.353 0.520 14.634 1.00 97.31 191 LEU A O 1
ATOM 1473 N N . GLU A 1 192 ? -4.685 -0.672 13.738 1.00 97.69 192 GLU A N 1
ATOM 1474 C CA . GLU A 1 192 ? -5.268 -1.974 14.068 1.00 97.69 192 GLU A CA 1
ATOM 1475 C C . GLU A 1 192 ? -5.279 -2.206 15.585 1.00 97.69 192 GLU A C 1
ATOM 1477 O O . GLU A 1 192 ? -6.283 -2.668 16.139 1.00 97.69 192 GLU A O 1
ATOM 1482 N N . GLU A 1 193 ? -4.193 -1.852 16.275 1.00 97.62 193 GLU A N 1
ATOM 1483 C CA . GLU A 1 193 ? -4.101 -1.953 17.731 1.00 97.62 193 GLU A CA 1
ATOM 1484 C C . GLU A 1 193 ? -5.097 -1.013 18.427 1.00 97.62 193 GLU A C 1
ATOM 1486 O O . GLU A 1 193 ? -5.836 -1.443 19.321 1.00 97.62 193 GLU A O 1
ATOM 1491 N N . GLU A 1 194 ? -5.205 0.238 17.973 1.00 96.94 194 GLU A N 1
ATOM 1492 C CA . GLU A 1 194 ? -6.213 1.185 18.459 1.00 96.94 194 GLU A CA 1
ATOM 1493 C C . GLU A 1 194 ? -7.633 0.667 18.214 1.00 96.94 194 GLU A C 1
ATOM 1495 O O . GLU A 1 194 ? -8.460 0.660 19.129 1.00 96.94 194 GLU A O 1
ATOM 1500 N N . GLN A 1 195 ? -7.919 0.149 17.016 1.00 96.94 195 GLN A N 1
ATOM 1501 C CA . GLN A 1 195 ? -9.219 -0.433 16.693 1.00 96.94 195 GLN A CA 1
ATOM 1502 C C . GLN A 1 195 ? -9.535 -1.636 17.592 1.00 96.94 195 GLN A C 1
ATOM 1504 O O . GLN A 1 195 ? -10.674 -1.799 18.040 1.00 96.94 195 GLN A O 1
ATOM 1509 N N . ARG A 1 196 ? -8.542 -2.482 17.885 1.00 97.56 196 ARG A N 1
ATOM 1510 C CA . ARG A 1 196 ? -8.686 -3.618 18.802 1.00 97.56 196 ARG A CA 1
ATOM 1511 C C . ARG A 1 196 ? -9.002 -3.147 20.220 1.00 97.56 196 ARG A C 1
ATOM 1513 O O . ARG A 1 196 ? -9.906 -3.697 20.847 1.00 97.56 196 ARG A O 1
ATOM 1520 N N . LYS A 1 197 ? -8.320 -2.105 20.700 1.00 97.50 197 LYS A N 1
ATOM 1521 C CA . LYS A 1 197 ? -8.567 -1.499 22.014 1.00 97.50 197 LYS A CA 1
ATOM 1522 C C . LYS A 1 197 ? -9.961 -0.877 22.107 1.00 97.50 197 LYS A C 1
ATOM 1524 O O . LYS A 1 197 ? -10.655 -1.108 23.091 1.00 97.50 197 LYS A O 1
ATOM 1529 N N . VAL A 1 198 ? -10.394 -0.146 21.078 1.00 97.75 198 VAL A N 1
ATOM 1530 C CA . VAL A 1 198 ? -11.745 0.435 21.014 1.00 97.75 198 VAL A CA 1
ATOM 1531 C C . VAL A 1 198 ? -12.807 -0.663 21.025 1.00 97.75 198 VAL A C 1
ATOM 1533 O O . VAL A 1 198 ? -13.769 -0.557 21.776 1.00 97.75 198 VAL A O 1
ATOM 1536 N N . ARG A 1 199 ? -12.623 -1.753 20.267 1.00 97.69 199 ARG A N 1
ATOM 1537 C CA . ARG A 1 199 ? -13.549 -2.899 20.311 1.00 97.69 199 ARG A CA 1
ATOM 1538 C C . ARG A 1 199 ? -13.622 -3.534 21.698 1.00 97.69 199 ARG A C 1
ATOM 1540 O O . ARG A 1 199 ? -14.719 -3.826 22.154 1.00 97.69 199 ARG A O 1
ATOM 1547 N N . ALA A 1 200 ? -12.488 -3.722 22.371 1.00 97.38 200 ALA A N 1
ATOM 1548 C CA . ALA A 1 200 ? -12.475 -4.256 23.732 1.00 97.38 200 ALA A CA 1
ATOM 1549 C C . ALA A 1 200 ? -13.217 -3.333 24.715 1.00 97.38 200 ALA A C 1
ATOM 1551 O O . ALA A 1 200 ? -14.038 -3.807 25.493 1.00 97.38 200 ALA A O 1
ATOM 1552 N N . ALA A 1 201 ? -12.990 -2.019 24.624 1.00 97.31 201 ALA A N 1
ATOM 1553 C CA . ALA A 1 201 ? -13.680 -1.031 25.451 1.00 97.31 201 ALA A CA 1
ATOM 1554 C C . ALA A 1 201 ? -15.192 -0.975 25.173 1.00 97.31 201 ALA A C 1
ATOM 1556 O O . ALA A 1 201 ? -15.974 -0.798 26.100 1.00 97.31 201 ALA A O 1
ATOM 1557 N N . LEU A 1 202 ? -15.619 -1.152 23.917 1.00 97.50 202 LEU A N 1
ATOM 1558 C CA . LEU A 1 202 ? -17.041 -1.235 23.571 1.00 97.50 202 LEU A CA 1
ATOM 1559 C C . LEU A 1 202 ? -17.707 -2.464 24.192 1.00 97.50 202 LEU A C 1
ATOM 1561 O O . LEU A 1 202 ? -18.799 -2.330 24.727 1.00 97.50 202 LEU A O 1
ATOM 1565 N N . VAL A 1 203 ? -17.043 -3.623 24.175 1.00 97.81 203 VAL A N 1
ATOM 1566 C CA . VAL A 1 203 ? -17.561 -4.848 24.812 1.00 97.81 203 VAL A CA 1
ATOM 1567 C C . VAL A 1 203 ? -17.652 -4.688 26.333 1.00 97.81 203 VAL A C 1
ATOM 1569 O O . VAL A 1 203 ? -18.626 -5.115 26.948 1.00 97.81 203 VAL A O 1
ATOM 1572 N N . GLU A 1 204 ? -16.662 -4.048 26.959 1.00 97.44 204 GLU A N 1
ATOM 1573 C CA . GLU A 1 204 ? -16.709 -3.741 28.393 1.00 97.44 204 GLU A CA 1
ATOM 1574 C C . GLU A 1 204 ? -17.853 -2.774 28.727 1.00 97.44 204 GLU A C 1
ATOM 1576 O O . GLU A 1 204 ? -18.592 -2.997 29.686 1.00 97.44 204 GLU A O 1
ATOM 1581 N N . LEU A 1 205 ? -18.038 -1.728 27.915 1.00 97.44 205 LEU A N 1
ATOM 1582 C CA . LEU A 1 205 ? -19.126 -0.770 28.085 1.00 97.44 205 LEU A CA 1
ATOM 1583 C C . LEU A 1 205 ? -20.497 -1.427 27.885 1.00 97.44 205 LEU A C 1
ATOM 1585 O O . LEU A 1 205 ? -21.407 -1.150 28.657 1.00 97.44 205 LEU A O 1
ATOM 1589 N N . GLU A 1 206 ? -20.638 -2.306 26.894 1.00 97.81 206 GLU A N 1
ATOM 1590 C CA . GLU A 1 206 ? -21.854 -3.091 26.657 1.00 97.81 206 GLU A CA 1
ATOM 1591 C C . GLU A 1 206 ? -22.197 -3.943 27.883 1.00 97.81 206 GLU A C 1
ATOM 1593 O O . GLU A 1 206 ? -23.299 -3.837 28.414 1.00 97.81 206 GLU A O 1
ATOM 1598 N N . SER A 1 207 ? -21.222 -4.675 28.428 1.00 97.50 207 SER A N 1
ATOM 1599 C CA . SER A 1 207 ? -21.419 -5.463 29.650 1.00 97.50 207 SER A CA 1
ATOM 1600 C C . SER A 1 207 ? -21.759 -4.597 30.870 1.00 97.50 207 SER A C 1
ATOM 1602 O O . SER A 1 207 ? -22.598 -4.975 31.691 1.00 97.50 207 SER A O 1
ATOM 1604 N N . ALA A 1 208 ? -21.147 -3.416 30.998 1.00 97.44 208 ALA A N 1
ATOM 1605 C CA . ALA A 1 208 ? -21.470 -2.477 32.068 1.00 97.44 208 ALA A CA 1
ATOM 1606 C C . ALA A 1 208 ? -22.900 -1.929 31.935 1.00 97.44 208 ALA A C 1
ATOM 1608 O O . ALA A 1 208 ? -23.602 -1.811 32.940 1.00 97.44 208 ALA A O 1
ATOM 1609 N N . VAL A 1 209 ? -23.346 -1.625 30.712 1.00 97.81 209 VAL A N 1
ATOM 1610 C CA . VAL A 1 209 ? -24.716 -1.176 30.433 1.00 97.81 209 VAL A CA 1
ATOM 1611 C C . VAL A 1 209 ? -25.715 -2.291 30.733 1.00 97.81 209 VAL A C 1
ATOM 1613 O O . VAL A 1 209 ? -26.664 -2.035 31.466 1.00 97.81 209 VAL A O 1
ATOM 1616 N N . GLU A 1 210 ? -25.469 -3.527 30.293 1.00 97.88 210 GLU A N 1
ATOM 1617 C CA . GLU A 1 210 ? -26.307 -4.684 30.646 1.00 97.88 210 GLU A CA 1
ATOM 1618 C C . GLU A 1 210 ? -26.392 -4.886 32.169 1.00 97.88 210 GLU A C 1
ATOM 1620 O O . GLU A 1 210 ? -27.467 -5.136 32.719 1.00 97.88 210 GLU A O 1
ATOM 1625 N N . GLY A 1 211 ? -25.274 -4.719 32.884 1.00 97.75 211 GLY A N 1
ATOM 1626 C CA . GLY A 1 211 ? -25.246 -4.778 34.346 1.00 97.75 211 GLY A CA 1
ATOM 1627 C C . GLY A 1 211 ? -26.078 -3.675 35.009 1.00 97.75 211 GLY A C 1
ATOM 1628 O O . GLY A 1 211 ? -26.784 -3.931 35.989 1.00 97.75 211 GLY A O 1
ATOM 1629 N N . VAL A 1 212 ? -26.035 -2.453 34.469 1.00 97.56 212 VAL A N 1
ATOM 1630 C CA . VAL A 1 212 ? -26.869 -1.334 34.935 1.00 97.56 212 VAL A CA 1
ATOM 1631 C C . VAL A 1 212 ? -28.342 -1.587 34.625 1.00 97.56 212 VAL A C 1
ATOM 1633 O O . VAL A 1 212 ? -29.171 -1.380 35.506 1.00 97.56 212 VAL A O 1
ATOM 1636 N N . GLU A 1 213 ? -28.679 -2.075 33.431 1.00 97.62 213 GLU A N 1
ATOM 1637 C CA . GLU A 1 213 ? -30.052 -2.429 33.057 1.00 97.62 213 GLU A CA 1
ATOM 1638 C C . GLU A 1 213 ? -30.629 -3.500 33.987 1.00 97.62 213 GLU A C 1
ATOM 1640 O O . GLU A 1 213 ? -31.743 -3.348 34.497 1.00 97.62 213 GLU A O 1
ATOM 1645 N N . GLN A 1 214 ? -29.855 -4.547 34.278 1.00 97.88 214 GLN A N 1
ATOM 1646 C CA . GLN A 1 214 ? -30.272 -5.606 35.191 1.00 97.88 214 GLN A CA 1
ATOM 1647 C C . GLN A 1 214 ? -30.443 -5.081 36.625 1.00 97.88 214 GLN A C 1
ATOM 1649 O O . GLN A 1 214 ? -31.467 -5.343 37.255 1.00 97.88 214 GLN A O 1
ATOM 1654 N N . SER A 1 215 ? -29.502 -4.269 37.118 1.00 97.56 215 SER A N 1
ATOM 1655 C CA . SER A 1 215 ? -29.593 -3.625 38.437 1.00 97.56 215 SER A CA 1
ATOM 1656 C C . SER A 1 215 ? -30.812 -2.705 38.554 1.00 97.56 215 SER A C 1
ATOM 1658 O O . SER A 1 215 ? -31.501 -2.703 39.576 1.00 97.56 215 SER A O 1
ATOM 1660 N N . LEU A 1 216 ? -31.127 -1.950 37.499 1.00 97.06 216 LEU A N 1
ATOM 1661 C CA . LEU A 1 216 ? -32.274 -1.045 37.469 1.00 97.06 216 LEU A CA 1
ATOM 1662 C C . LEU A 1 216 ? -33.589 -1.834 37.466 1.00 97.06 216 LEU A C 1
ATOM 1664 O O . LEU A 1 216 ? -34.511 -1.474 38.194 1.00 97.06 216 LEU A O 1
ATOM 1668 N N . LYS A 1 217 ? -33.648 -2.956 36.743 1.00 97.62 217 LYS A N 1
ATOM 1669 C CA . LYS A 1 217 ? -34.792 -3.879 36.745 1.00 97.62 217 LYS A CA 1
ATOM 1670 C C . LYS A 1 217 ? -34.994 -4.564 38.099 1.00 97.62 217 LYS A C 1
ATOM 1672 O O . LYS A 1 217 ? -36.125 -4.699 38.568 1.00 97.62 217 LYS A O 1
ATOM 1677 N N . ASP A 1 218 ? -33.911 -4.967 38.754 1.00 97.50 218 ASP A N 1
ATOM 1678 C CA . ASP A 1 218 ? -33.965 -5.552 40.094 1.00 97.50 218 ASP A CA 1
ATOM 1679 C C . ASP A 1 218 ? -34.396 -4.508 41.133 1.00 97.50 218 ASP A C 1
ATOM 1681 O O . ASP A 1 218 ? -35.262 -4.785 41.966 1.00 97.50 218 ASP A O 1
ATOM 1685 N N . ASN A 1 219 ? -33.886 -3.277 41.031 1.00 96.88 219 ASN A N 1
ATOM 1686 C CA . ASN A 1 219 ? -34.314 -2.154 41.863 1.00 96.88 219 ASN A CA 1
ATOM 1687 C C . ASN A 1 219 ? -35.797 -1.824 41.639 1.00 96.88 219 ASN A C 1
ATOM 1689 O O . ASN A 1 219 ? -36.540 -1.693 42.608 1.00 96.88 219 ASN A O 1
ATOM 1693 N N . GLU A 1 220 ? -36.266 -1.792 40.389 1.00 97.00 220 GLU A N 1
ATOM 1694 C CA . GLU A 1 220 ? -37.681 -1.597 40.062 1.00 97.00 220 GLU A CA 1
ATOM 1695 C C . GLU A 1 220 ? -38.564 -2.651 40.750 1.00 97.00 220 GLU A C 1
ATOM 1697 O O . GLU A 1 220 ? -39.592 -2.315 41.340 1.00 97.00 220 GLU A O 1
ATOM 1702 N N . ASN A 1 221 ? -38.154 -3.923 40.740 1.00 97.31 221 ASN A N 1
ATOM 1703 C CA . ASN A 1 221 ? -38.879 -4.994 41.425 1.00 97.31 221 ASN A CA 1
ATOM 1704 C C . ASN A 1 221 ? -38.894 -4.807 42.949 1.00 97.31 221 ASN A C 1
ATOM 1706 O O . ASN A 1 221 ? -39.942 -4.980 43.575 1.00 97.31 221 ASN A O 1
ATOM 1710 N N . VAL A 1 222 ? -37.762 -4.423 43.546 1.00 97.44 222 VAL A N 1
ATOM 1711 C CA . VAL A 1 222 ? -37.661 -4.145 44.987 1.00 97.44 222 VAL A CA 1
ATOM 1712 C C . VAL A 1 222 ? -38.527 -2.948 45.373 1.00 97.44 222 VAL A C 1
ATOM 1714 O O . VAL A 1 222 ? -39.281 -3.035 46.336 1.00 97.44 222 VAL A O 1
ATOM 1717 N N . VAL A 1 223 ? -38.488 -1.854 44.610 1.00 97.12 223 VAL A N 1
ATOM 1718 C CA . VAL A 1 223 ? -39.332 -0.674 44.841 1.00 97.12 223 VAL A CA 1
ATOM 1719 C C . VAL A 1 223 ? -40.805 -1.034 44.694 1.00 97.12 223 VAL A C 1
ATOM 1721 O O . VAL A 1 223 ? -41.600 -0.651 45.545 1.00 97.12 223 VAL A O 1
ATOM 1724 N N . ARG A 1 224 ? -41.182 -1.825 43.683 1.00 97.38 224 ARG A N 1
ATOM 1725 C CA . ARG A 1 224 ? -42.566 -2.286 43.508 1.00 97.38 224 ARG A CA 1
ATOM 1726 C C . ARG A 1 224 ? -43.047 -3.113 44.702 1.00 97.38 224 ARG A C 1
ATOM 1728 O O . ARG A 1 224 ? -44.184 -2.942 45.127 1.00 97.38 224 ARG A O 1
ATOM 1735 N N . ASN A 1 225 ? -42.200 -3.982 45.252 1.00 97.25 225 ASN A N 1
ATOM 1736 C CA . ASN A 1 225 ? -42.531 -4.749 46.454 1.00 97.25 225 ASN A CA 1
ATOM 1737 C C . ASN A 1 225 ? -42.601 -3.850 47.695 1.00 97.25 225 ASN A C 1
ATOM 1739 O O . ASN A 1 225 ? -43.562 -3.937 48.445 1.00 97.25 225 ASN A O 1
ATOM 1743 N N . ASN A 1 226 ? -41.664 -2.913 47.859 1.00 96.75 226 ASN A N 1
ATOM 1744 C CA . ASN A 1 226 ? -41.687 -1.951 48.962 1.00 96.75 226 ASN A CA 1
ATOM 1745 C C . ASN A 1 226 ? -42.937 -1.060 48.935 1.00 96.75 226 ASN A C 1
ATOM 1747 O O . ASN A 1 226 ? -43.478 -0.741 49.990 1.00 96.75 226 ASN A O 1
ATOM 1751 N N . VAL A 1 227 ? -43.392 -0.642 47.748 1.00 97.00 227 VAL A N 1
ATOM 1752 C CA . VAL A 1 227 ? -44.626 0.142 47.590 1.00 97.00 227 VAL A CA 1
ATOM 1753 C C . VAL A 1 227 ? -45.843 -0.694 47.974 1.00 97.00 227 VAL A C 1
ATOM 1755 O O . VAL A 1 227 ? -46.667 -0.201 48.733 1.00 97.00 227 VAL A O 1
ATOM 1758 N N . LYS A 1 228 ? -45.924 -1.960 47.547 1.00 96.88 228 LYS A N 1
ATOM 1759 C CA . LYS A 1 228 ? -47.002 -2.873 47.968 1.00 96.88 228 LYS A CA 1
ATOM 1760 C C . LYS A 1 228 ? -47.014 -3.094 49.479 1.00 96.88 228 LYS A C 1
ATOM 1762 O O . LYS A 1 228 ? -48.056 -2.949 50.106 1.00 96.88 228 LYS A O 1
ATOM 1767 N N . ASP A 1 229 ? -45.858 -3.363 50.080 1.00 97.19 229 ASP A N 1
ATOM 1768 C CA . ASP A 1 229 ? -45.736 -3.522 51.533 1.00 97.19 229 ASP A CA 1
ATOM 1769 C C . ASP A 1 229 ? -46.134 -2.232 52.271 1.00 97.19 229 ASP A C 1
ATOM 1771 O O . ASP A 1 229 ? -46.731 -2.272 53.349 1.00 97.19 229 ASP A O 1
ATOM 1775 N N . LEU A 1 230 ? -45.807 -1.063 51.709 1.00 96.69 230 LEU A N 1
ATOM 1776 C CA . LEU A 1 230 ? -46.224 0.224 52.258 1.00 96.69 230 LEU A CA 1
ATOM 1777 C C . LEU A 1 230 ? -47.740 0.428 52.127 1.00 96.69 230 LEU A C 1
ATOM 1779 O O . LEU A 1 230 ? -48.347 0.868 53.099 1.00 96.69 230 LEU A O 1
ATOM 1783 N N . GLU A 1 231 ? -48.345 0.088 50.987 1.00 96.12 231 GLU A N 1
ATOM 1784 C CA . GLU A 1 231 ? -49.799 0.110 50.771 1.00 96.12 231 GLU A CA 1
ATOM 1785 C C . GLU A 1 231 ? -50.516 -0.794 51.780 1.00 96.12 231 GLU A C 1
ATOM 1787 O O . GLU A 1 231 ? -51.392 -0.322 52.501 1.00 96.12 231 GLU A O 1
ATOM 1792 N N . GLU A 1 232 ? -50.078 -2.046 51.945 1.00 96.31 232 GLU A N 1
ATOM 1793 C CA . GLU A 1 232 ? -50.648 -2.979 52.927 1.00 96.31 232 GLU A CA 1
ATOM 1794 C C . GLU A 1 232 ? -50.535 -2.447 54.363 1.00 96.31 232 GLU A C 1
ATOM 1796 O O . GLU A 1 232 ? -51.470 -2.548 55.168 1.00 96.31 232 GLU A O 1
ATOM 1801 N N . ARG A 1 233 ? -49.394 -1.837 54.707 1.00 95.19 233 ARG A N 1
ATOM 1802 C CA . ARG A 1 233 ? -49.198 -1.215 56.021 1.00 95.19 233 ARG A CA 1
ATOM 1803 C C . ARG A 1 233 ? -50.096 0.002 56.206 1.00 95.19 233 ARG A C 1
ATOM 1805 O O . ARG A 1 233 ? -50.678 0.133 57.283 1.00 95.19 233 ARG A O 1
ATOM 1812 N N . VAL A 1 234 ? -50.228 0.865 55.200 1.00 96.25 234 VAL A N 1
ATOM 1813 C CA . VAL A 1 234 ? -51.126 2.029 55.231 1.00 96.25 234 VAL A CA 1
ATOM 1814 C C . VAL A 1 234 ? -52.574 1.575 55.381 1.00 96.25 234 VAL A C 1
ATOM 1816 O O . VAL A 1 234 ? -53.256 2.088 56.264 1.00 96.25 234 VAL A O 1
ATOM 1819 N N . ASP A 1 235 ? -53.011 0.559 54.638 1.00 95.50 235 ASP A N 1
ATOM 1820 C CA . ASP A 1 235 ? -54.343 -0.040 54.758 1.00 95.50 235 ASP A CA 1
ATOM 1821 C C . ASP A 1 235 ? -54.584 -0.630 56.152 1.00 95.50 235 ASP A C 1
ATOM 1823 O O . ASP A 1 235 ? -55.657 -0.464 56.735 1.00 95.50 235 ASP A O 1
ATOM 1827 N N . SER A 1 236 ? -53.579 -1.295 56.734 1.00 94.75 236 SER A N 1
ATOM 1828 C CA . SER A 1 236 ? -53.674 -1.830 58.097 1.00 94.75 236 SER A CA 1
ATOM 1829 C C . SER A 1 236 ? -53.825 -0.723 59.147 1.00 94.75 236 SER A C 1
ATOM 1831 O O . SER A 1 236 ? -54.578 -0.878 60.111 1.00 94.75 236 SER A O 1
ATOM 1833 N N . VAL A 1 237 ? -53.134 0.407 58.962 1.00 94.94 237 VAL A N 1
ATOM 1834 C CA . VAL A 1 237 ? -53.248 1.579 59.836 1.00 94.94 237 VAL A CA 1
ATOM 1835 C C . VAL A 1 237 ? -54.606 2.243 59.637 1.00 94.94 237 VAL A C 1
ATOM 1837 O O . VAL A 1 237 ? -55.257 2.562 60.626 1.00 94.94 237 VAL A O 1
ATOM 1840 N N . TRP A 1 238 ? -55.070 2.374 58.394 1.00 94.25 238 TRP A N 1
ATOM 1841 C CA . TRP A 1 238 ? -56.398 2.890 58.064 1.00 94.25 238 TRP A CA 1
ATOM 1842 C C . TRP A 1 238 ? -57.504 2.095 58.758 1.00 94.25 238 TRP A C 1
ATOM 1844 O O . TRP A 1 238 ? -58.326 2.683 59.454 1.00 94.25 238 TRP A O 1
ATOM 1854 N N . LYS A 1 239 ? -57.471 0.758 58.671 1.00 93.62 239 LYS A N 1
ATOM 1855 C CA . LYS A 1 239 ? -58.431 -0.118 59.367 1.00 93.62 239 LYS A CA 1
ATOM 1856 C C . LYS A 1 239 ? -58.415 0.079 60.883 1.00 93.62 239 LYS A C 1
ATOM 1858 O O . LYS A 1 239 ? -59.472 0.172 61.494 1.00 93.62 239 LYS A O 1
ATOM 1863 N N . ARG A 1 240 ? -57.229 0.188 61.492 1.00 92.00 240 ARG A N 1
ATOM 1864 C CA . ARG A 1 240 ? -57.093 0.425 62.943 1.00 92.00 240 ARG A CA 1
ATOM 1865 C C . ARG A 1 240 ? -57.617 1.799 63.358 1.00 92.00 240 ARG A C 1
ATOM 1867 O O . ARG A 1 240 ? -58.180 1.931 64.438 1.00 92.00 240 ARG A O 1
ATOM 1874 N N . VAL A 1 241 ? -57.435 2.821 62.520 1.00 93.12 241 VAL A N 1
ATOM 1875 C CA . VAL A 1 241 ? -57.999 4.159 62.754 1.00 93.12 241 VAL A CA 1
ATOM 1876 C C . VAL A 1 241 ? -59.524 4.132 62.636 1.00 93.12 241 VAL A C 1
ATOM 1878 O O . VAL A 1 241 ? -60.189 4.718 63.483 1.00 93.12 241 VAL A O 1
ATOM 1881 N N . GLU A 1 242 ? -60.078 3.425 61.649 1.00 91.31 242 GLU A N 1
ATOM 1882 C CA . GLU A 1 242 ? -61.526 3.233 61.479 1.00 91.31 242 GLU A CA 1
ATOM 1883 C C . GLU A 1 242 ? -62.148 2.523 62.697 1.00 91.31 242 GLU A C 1
ATOM 1885 O O . GLU A 1 242 ? -63.128 3.008 63.259 1.00 91.31 242 GLU A O 1
ATOM 1890 N N . GLU A 1 243 ? -61.533 1.429 63.168 1.00 89.38 243 GLU A N 1
ATOM 1891 C CA . GLU A 1 243 ? -61.955 0.706 64.380 1.00 89.38 243 GLU A CA 1
ATOM 1892 C C . GLU A 1 243 ? -61.924 1.594 65.630 1.00 89.38 243 GLU A C 1
ATOM 1894 O O . GLU A 1 243 ? -62.830 1.532 66.459 1.00 89.38 243 GLU A O 1
ATOM 1899 N N . LEU A 1 244 ? -60.899 2.438 65.785 1.00 87.56 244 LEU A N 1
ATOM 1900 C CA . LEU A 1 244 ? -60.832 3.383 66.902 1.00 87.56 244 LEU A CA 1
ATOM 1901 C C . LEU A 1 244 ? -61.917 4.459 66.811 1.00 87.56 244 LEU A C 1
ATOM 1903 O O . LEU A 1 244 ? -62.474 4.826 67.840 1.00 87.56 244 LEU A O 1
ATOM 1907 N N . LYS A 1 245 ? -62.238 4.929 65.603 1.00 81.69 245 LYS A N 1
ATOM 1908 C CA . LYS A 1 245 ? -63.299 5.915 65.366 1.00 81.69 245 LYS A CA 1
ATOM 1909 C C . LYS A 1 245 ? -64.680 5.358 65.721 1.00 81.69 245 LYS A C 1
ATOM 1911 O O . LYS A 1 245 ? -65.443 6.029 66.400 1.00 81.69 245 LYS A O 1
ATOM 1916 N N . LEU A 1 246 ? -64.957 4.112 65.334 1.00 74.50 246 LEU A N 1
ATOM 1917 C CA . LEU A 1 246 ? -66.200 3.394 65.651 1.00 74.50 246 LEU A CA 1
ATOM 1918 C C . LEU A 1 246 ? -66.384 3.093 67.144 1.00 74.50 246 LEU A C 1
ATOM 1920 O O . LEU A 1 246 ? -67.512 2.926 67.585 1.00 74.50 246 LEU A O 1
ATOM 1924 N N . ASN A 1 247 ? -65.297 3.010 67.913 1.00 70.00 247 ASN A N 1
ATOM 1925 C CA . ASN A 1 247 ? -65.348 2.806 69.364 1.00 70.00 247 ASN A CA 1
ATOM 1926 C C . ASN A 1 247 ? -65.461 4.122 70.161 1.00 70.00 247 ASN A C 1
ATOM 1928 O O . ASN A 1 247 ? -65.486 4.080 71.393 1.00 70.00 247 ASN A O 1
ATOM 1932 N N . GLN A 1 248 ? -65.451 5.278 69.487 1.00 56.59 248 GLN A N 1
ATOM 1933 C CA . GLN A 1 248 ? -65.478 6.607 70.109 1.00 56.59 248 GLN A CA 1
ATOM 1934 C C . GLN A 1 248 ? -66.832 7.330 69.965 1.00 56.59 248 GLN A C 1
ATOM 1936 O O . GLN A 1 248 ? -67.035 8.329 70.659 1.00 56.59 248 GLN A O 1
ATOM 1941 N N . ASP A 1 249 ? -67.730 6.804 69.124 1.00 45.62 249 ASP A N 1
ATOM 1942 C CA . ASP A 1 249 ? -69.156 7.159 69.007 1.00 45.62 249 ASP A CA 1
ATOM 1943 C C . ASP A 1 249 ? -70.037 6.140 69.760 1.00 45.62 249 ASP A C 1
ATOM 1945 O O . ASP A 1 249 ? -71.072 6.558 70.333 1.00 45.62 249 ASP A O 1
#

Secondary structure (DSSP, 8-state):
----SSSSSSSS--S--SSTTSHHHHHHHHHHHHHHHHHHHHHHHHHHHHHHTGGGGGS-TTSPPPPPHHHHHHHHHHHHHHHTSHHHHHHHHHHHHHHHHHHHHHHHHHHHHTS-----------------------PPP---HHHHHHHHHHHHHTTTGGGHHHHHHHHHHHHHHHHHHHHHHHHHHHHHHHHHHHHHHHHHHHHHHHHHHHHHHHHHHHHHHHHHHHHHHHHHHHHHHHHHHHTT-

Radius of gyration: 54.32 Å; chains: 1; bounding box: 149×81×137 Å

Foldseek 3Di:
DDDDDDPDPDPDPDPDDDDPPPVVVVVVVVVVVVVVVVVVVVVVVVVVCVVVVCVVVPPDPPDQDDPPVVVVVVVVVVVVVQVVPVVNVVVVVVVVVVVVVVVVVVVVVVVVVVVDDDDDDDDDDDDDDDDDDDDDPPPPPPPDVVCVVVVSVCVVCVVCVVCVVVVVVVVVVVVVVVVVVVVVVVVVVVVVVVVVVVVVVVVVVVVVVVVVVVVVVVVVVVVVVVVVVVVVVVVVVVVVVVVVVVVVD

Sequence (249 aa):
MHESDAEKENRAEKEDDNDASTEGRSDEVKGRGDVRDIAEMDKRVGELEKIIGSSNTALDEMSPLPPPLLPLLTRLNTQFTLLTQPRHIDNISRRLKLLLSDLDRLSSSNGQHQGSGQRRQTGVHPGSSAHPGSPVVPTPPQPTTHQEQLAPILTRLAPLLPHIPHILTRLRTLSMLHTNAAAFQSSIEGLEEEQRKVRAALVELESAVEGVEQSLKDNENVVRNNVKDLEERVDSVWKRVEELKLNQD

InterPro domains:
  IPR028133 Dynamitin [PF04912] (34-236)
  IPR028133 Dynamitin [PTHR15346] (18-242)

Organism: NCBI:txid98765

pLDDT: mean 73.94, std 19.84, range [31.56, 97.88]